Protein AF-A0A3N0U7M4-F1 (afdb_monomer_lite)

pLDDT: mean 70.05, std 20.29, range [26.86, 93.75]

Radius of gyration: 25.42 Å; chains: 1; bounding box: 55×40×93 Å

Organism: NCBI:txid1172565

Foldseek 3Di:
DDDDDDDDDDDDDDDDDDDDDDPPPPPPPPPPPPCPPQLQQEDACVGWWDDDPDDDDPVLQQDWAKWFFADWADDPPDPQWIWTWTQGPPDNDITITTGGPVLCVVVVDDGGWMWTWDHDPFGTWIAGRVVRHTRHTHGYPVLQVVQWDWDWDQDPVVLDIDIDTGHPCSVQVSDPDNVPRDDDDDDDDPVLVVVLCVLSPPRVNLRVLADSFADCPDDLPDPPHDHPNNSSVVSSVVD

InterPro domains:
  IPR014547 Uncharacterised conserved protein UCP028477 [PF09916] (122-239)

Sequence (239 aa):
MASLTIFRLVCLIAAIGTSLHAQDEIFASSASSASSAESASRGSVSDSLSGSNDSSEDDEKTSGGNYQIFNVGDTPNRTGCRRVTLQGNNTRRNLVLDLPLAVFDKQGLEAGDAMLAQQRVYGLEFAHGDTRKAFYLVLADHWHDDLAARQLYYTRDEGCSRIYDQGLAGDVMGTENGSLGYIQGVRFPAGAAQKLSSAALDSRLALRLLATDYSANACAFGLDNQNCNQWVMELLAVA

Secondary structure (DSSP, 8-state):
-----------------------------------TTSGGGEEEHHHHBPPPSS---TTGGG--EEEEEEEEEEPTT-TTEEEEEEEESSSS-EEEEEEEHHHHHHHT--TT-EEEEEEETTEEEEEETTT--EEEEEE-HHHHHHTEEEEEEEETTTTEEEEEEEETHHHHH-SSSTTT---------HHHHHHHHHHHH-HHHHHHTS-SSB-TTS-TT-SSSB-HHHHHHHHHHH-

Structure (mmCIF, N/CA/C/O backbone):
data_AF-A0A3N0U7M4-F1
#
_entry.id   AF-A0A3N0U7M4-F1
#
loop_
_atom_site.group_PDB
_atom_site.id
_atom_site.type_symbol
_atom_site.label_atom_id
_atom_site.label_alt_id
_atom_site.label_comp_id
_atom_site.label_asym_id
_atom_site.label_entity_id
_atom_site.label_seq_id
_atom_site.pdbx_PDB_ins_code
_atom_site.Cartn_x
_atom_site.Cartn_y
_atom_site.Cartn_z
_atom_site.occupancy
_atom_site.B_iso_or_equiv
_atom_site.auth_seq_id
_atom_site.auth_comp_id
_atom_site.auth_asym_id
_atom_site.auth_atom_id
_atom_site.pdbx_PDB_model_num
ATOM 1 N N . MET A 1 1 ? 34.353 -16.510 -64.033 1.00 40.22 1 MET A N 1
ATOM 2 C CA . MET A 1 1 ? 34.236 -15.683 -62.810 1.00 40.22 1 MET A CA 1
ATOM 3 C C . MET A 1 1 ? 32.993 -14.821 -63.006 1.00 40.22 1 MET A C 1
ATOM 5 O O . MET A 1 1 ? 33.000 -14.068 -63.959 1.00 40.22 1 MET A O 1
ATOM 9 N N . ALA A 1 2 ? 31.861 -14.932 -62.319 1.00 40.38 2 ALA A N 1
ATOM 10 C CA . ALA A 1 2 ? 31.461 -15.662 -61.126 1.00 40.38 2 ALA A CA 1
ATOM 11 C C . ALA A 1 2 ? 30.114 -16.374 -61.380 1.00 40.38 2 ALA A C 1
ATOM 13 O O . ALA A 1 2 ? 29.313 -15.955 -62.210 1.00 40.38 2 ALA A O 1
ATOM 14 N N . SER A 1 3 ? 29.938 -17.492 -60.687 1.00 33.91 3 SER A N 1
ATOM 15 C CA . SER A 1 3 ? 28.814 -18.425 -60.742 1.00 33.91 3 SER A CA 1
ATOM 16 C C . SER A 1 3 ? 27.761 -18.061 -59.685 1.00 33.91 3 SER A C 1
ATOM 18 O O . SER A 1 3 ? 28.166 -17.586 -58.631 1.00 33.91 3 SER A O 1
ATOM 20 N N . LEU A 1 4 ? 26.479 -18.361 -59.966 1.00 33.38 4 LEU A N 1
ATOM 21 C CA . LEU A 1 4 ? 25.401 -18.762 -59.030 1.00 33.38 4 LEU A CA 1
ATOM 22 C C . LEU A 1 4 ? 25.136 -17.846 -57.802 1.00 33.38 4 LEU A C 1
ATOM 24 O O . LEU A 1 4 ? 25.988 -17.634 -56.958 1.00 33.38 4 LEU A O 1
ATOM 28 N N . THR A 1 5 ? 23.923 -17.377 -57.494 1.00 37.59 5 THR A N 1
ATOM 29 C CA . THR A 1 5 ? 22.695 -18.176 -57.385 1.00 37.59 5 THR A CA 1
ATOM 30 C C . THR A 1 5 ? 21.488 -17.238 -57.232 1.00 37.59 5 THR A C 1
ATOM 32 O O . THR A 1 5 ? 21.357 -16.520 -56.245 1.00 37.59 5 THR A O 1
ATOM 35 N N . ILE A 1 6 ? 20.589 -17.280 -58.211 1.00 42.81 6 ILE A N 1
ATOM 36 C CA . ILE A 1 6 ? 19.174 -16.930 -58.081 1.00 42.81 6 ILE A CA 1
ATOM 37 C C . ILE A 1 6 ? 18.514 -18.137 -57.415 1.00 42.81 6 ILE A C 1
ATOM 39 O O . ILE A 1 6 ? 18.546 -19.201 -58.020 1.00 42.81 6 ILE A O 1
ATOM 43 N N . PHE A 1 7 ? 17.987 -18.002 -56.193 1.00 33.25 7 PHE A N 1
ATOM 44 C CA . PHE A 1 7 ? 16.854 -18.763 -55.627 1.00 33.25 7 PHE A CA 1
ATOM 45 C C . PHE A 1 7 ? 16.757 -18.474 -54.121 1.00 33.25 7 PHE A C 1
ATOM 47 O O . PHE A 1 7 ? 17.672 -18.823 -53.384 1.00 33.25 7 PHE A O 1
ATOM 54 N N . ARG A 1 8 ? 15.633 -17.912 -53.658 1.00 30.44 8 ARG A N 1
ATOM 55 C CA . ARG A 1 8 ? 14.760 -18.479 -52.604 1.00 30.44 8 ARG A CA 1
ATOM 56 C C . ARG A 1 8 ? 13.569 -17.545 -52.391 1.00 30.44 8 ARG A C 1
ATOM 58 O O . ARG A 1 8 ? 13.607 -16.551 -51.679 1.00 30.44 8 ARG A O 1
ATOM 65 N N . LEU A 1 9 ? 12.540 -17.930 -53.130 1.00 32.12 9 LEU A N 1
ATOM 66 C CA . LEU A 1 9 ? 11.141 -17.563 -53.072 1.00 32.12 9 LEU A CA 1
ATOM 67 C C . LEU A 1 9 ? 10.577 -17.625 -51.640 1.00 32.12 9 LEU A C 1
ATOM 69 O O . LEU A 1 9 ? 10.804 -18.585 -50.907 1.00 32.12 9 LEU A O 1
ATOM 73 N N . VAL A 1 10 ? 9.814 -16.584 -51.320 1.00 37.34 10 VAL A N 1
ATOM 74 C CA . VAL A 1 10 ? 8.616 -16.529 -50.472 1.00 37.34 10 VAL A CA 1
ATOM 75 C C . VAL A 1 10 ? 8.007 -17.901 -50.134 1.00 37.34 10 VAL A C 1
ATOM 77 O O . VAL A 1 10 ? 7.568 -18.616 -51.029 1.00 37.34 10 VAL A O 1
ATOM 80 N N . CYS A 1 11 ? 7.863 -18.197 -48.839 1.00 29.72 11 CYS A N 1
ATOM 81 C CA . CYS A 1 11 ? 6.846 -19.120 -48.326 1.00 29.72 11 CYS A CA 1
ATOM 82 C C . CYS A 1 11 ? 6.081 -18.431 -47.194 1.00 29.72 11 CYS A C 1
ATOM 84 O O . CYS A 1 11 ? 6.502 -18.405 -46.041 1.00 29.72 11 CYS A O 1
ATOM 86 N N . LEU A 1 12 ? 4.952 -17.853 -47.587 1.00 31.20 12 LEU A N 1
ATOM 87 C CA . LEU A 1 12 ? 3.875 -17.355 -46.750 1.00 31.20 12 LEU A CA 1
ATOM 88 C C . LEU A 1 12 ? 2.916 -18.544 -46.568 1.00 31.20 12 LEU A C 1
ATOM 90 O O . LEU A 1 12 ? 2.338 -18.999 -47.553 1.00 31.20 12 LEU A O 1
ATOM 94 N N . ILE A 1 13 ? 2.764 -19.082 -45.356 1.00 42.88 13 ILE A N 1
ATOM 95 C CA . ILE A 1 13 ? 1.606 -19.920 -45.012 1.00 42.88 13 ILE A CA 1
ATOM 96 C C . ILE A 1 13 ? 0.942 -19.305 -43.792 1.00 42.88 13 ILE A C 1
ATOM 98 O O . ILE A 1 13 ? 1.522 -19.190 -42.715 1.00 42.88 13 ILE A O 1
ATOM 102 N N . ALA A 1 14 ? -0.289 -18.880 -44.043 1.00 34.47 14 ALA A N 1
ATOM 103 C CA . ALA A 1 14 ? -1.250 -18.376 -43.096 1.00 34.47 14 ALA A CA 1
ATOM 104 C C . ALA A 1 14 ? -1.648 -19.456 -42.081 1.00 34.47 14 ALA A C 1
ATOM 106 O O . ALA A 1 14 ? -1.953 -20.587 -42.454 1.00 34.47 14 ALA A O 1
ATOM 107 N N . ALA A 1 15 ? -1.750 -19.061 -40.816 1.00 35.78 15 ALA A N 1
ATOM 108 C CA . ALA A 1 15 ? -2.626 -19.704 -39.850 1.00 35.78 15 ALA A CA 1
ATOM 109 C C . ALA A 1 15 ? -3.598 -18.633 -39.342 1.00 35.78 15 ALA A C 1
ATOM 111 O O . ALA A 1 15 ? -3.330 -17.928 -38.374 1.00 35.78 15 ALA A O 1
ATOM 112 N N . ILE A 1 16 ? -4.713 -18.475 -40.060 1.00 43.19 16 ILE A N 1
ATOM 113 C CA . ILE A 1 16 ? -5.926 -17.865 -39.517 1.00 43.19 16 ILE A CA 1
ATOM 114 C C . ILE A 1 16 ? -6.691 -19.004 -38.847 1.00 43.19 16 ILE A C 1
ATOM 116 O O . ILE A 1 16 ? -7.107 -19.952 -39.510 1.00 43.19 16 ILE A O 1
ATOM 120 N N . GLY A 1 17 ? -6.848 -18.907 -37.532 1.00 32.50 17 GLY A N 1
ATOM 121 C CA . GLY A 1 17 ? -7.603 -19.840 -36.706 1.00 32.50 17 GLY A CA 1
ATOM 122 C C . GLY A 1 17 ? -8.102 -19.111 -35.469 1.00 32.50 17 GLY A C 1
ATOM 123 O O . GLY A 1 17 ? -7.445 -19.095 -34.439 1.00 32.50 17 GLY A O 1
ATOM 124 N N . THR A 1 18 ? -9.237 -18.449 -35.651 1.00 37.38 18 THR A N 1
ATOM 125 C CA . THR A 1 18 ? -10.104 -17.770 -34.682 1.00 37.38 18 THR A CA 1
ATOM 126 C C . THR A 1 18 ? -10.045 -18.288 -33.239 1.00 37.38 18 THR A C 1
ATOM 128 O O . THR A 1 18 ? -10.438 -19.424 -32.969 1.00 37.38 18 THR A O 1
ATOM 131 N N . SER A 1 19 ? -9.748 -17.389 -32.300 1.00 33.88 19 SER A N 1
ATOM 132 C CA . SER A 1 19 ? -10.361 -17.397 -30.970 1.00 33.88 19 SER A CA 1
ATOM 133 C C . SER A 1 19 ? -10.986 -16.030 -30.697 1.00 33.88 19 SER A C 1
ATOM 135 O O . SER A 1 19 ? -10.451 -14.991 -31.073 1.00 33.88 19 SER A O 1
ATOM 137 N N . LEU A 1 20 ? -12.179 -16.103 -30.122 1.00 33.88 20 LEU A N 1
ATOM 138 C CA . LEU A 1 20 ? -13.171 -15.066 -29.885 1.00 33.88 20 LEU A CA 1
ATOM 139 C C . LEU A 1 20 ? -12.645 -13.780 -29.226 1.00 33.88 20 LEU A C 1
ATOM 141 O O . LEU A 1 20 ? -11.691 -13.787 -28.458 1.00 33.88 20 LEU A O 1
ATOM 145 N N . HIS A 1 21 ? -13.387 -12.709 -29.518 1.00 34.62 21 HIS A N 1
ATOM 146 C CA . HIS A 1 21 ? -13.532 -11.468 -28.758 1.00 34.62 21 HIS A CA 1
ATOM 147 C C . HIS A 1 21 ? -13.146 -11.547 -27.272 1.00 34.62 21 HIS A C 1
ATOM 149 O O . HIS A 1 21 ? -13.786 -12.259 -26.503 1.00 34.62 21 HIS A O 1
ATOM 155 N N . ALA A 1 22 ? -12.215 -10.679 -26.884 1.00 30.69 22 ALA A N 1
ATOM 156 C CA . ALA A 1 22 ? -12.311 -9.835 -25.694 1.00 30.69 22 ALA A CA 1
ATOM 157 C C . ALA A 1 22 ? -11.323 -8.674 -25.885 1.00 30.69 22 ALA A C 1
ATOM 159 O O . ALA A 1 22 ? -10.182 -8.725 -25.436 1.00 30.69 22 ALA A O 1
ATOM 160 N N . GLN A 1 23 ? -11.725 -7.659 -26.653 1.00 31.47 23 GLN A N 1
ATOM 161 C CA . GLN A 1 23 ? -11.068 -6.357 -26.575 1.00 31.47 23 GLN A CA 1
ATOM 162 C C . GLN A 1 23 ? -11.720 -5.604 -25.418 1.00 31.47 23 GLN A C 1
ATOM 164 O O . GLN A 1 23 ? -12.639 -4.823 -25.633 1.00 31.47 23 GLN A O 1
ATOM 169 N N . ASP A 1 24 ? -11.262 -5.881 -24.200 1.00 28.38 24 ASP A N 1
ATOM 170 C CA . ASP A 1 24 ? -11.315 -4.871 -23.151 1.00 28.38 24 ASP A CA 1
ATOM 171 C C . ASP A 1 24 ? -10.030 -4.061 -23.297 1.00 28.38 24 ASP A C 1
ATOM 173 O O . ASP A 1 24 ? -8.930 -4.521 -22.977 1.00 28.38 24 ASP A O 1
ATOM 177 N N . GLU A 1 25 ? -10.163 -2.874 -23.885 1.00 33.38 25 GLU A N 1
ATOM 178 C CA . GLU A 1 25 ? -9.098 -1.884 -23.918 1.00 33.38 25 GLU A CA 1
ATOM 179 C C . GLU A 1 25 ? -8.775 -1.453 -22.484 1.00 33.38 25 GLU A C 1
ATOM 181 O O . GLU A 1 25 ? -9.362 -0.523 -21.937 1.00 33.38 25 GLU A O 1
ATOM 186 N N . ILE A 1 26 ? -7.809 -2.122 -21.861 1.00 27.33 26 ILE A N 1
ATOM 187 C CA . ILE A 1 26 ? -7.132 -1.588 -20.684 1.00 27.33 26 ILE A CA 1
ATOM 188 C C . ILE A 1 26 ? -5.992 -0.723 -21.216 1.00 27.33 26 ILE A C 1
ATOM 190 O O . ILE A 1 26 ? -4.841 -1.148 -21.319 1.00 27.33 26 ILE A O 1
ATOM 194 N N . PHE A 1 27 ? -6.324 0.518 -21.574 1.00 31.83 27 PHE A N 1
ATOM 195 C CA . PHE A 1 27 ? -5.343 1.596 -21.552 1.00 31.83 27 PHE A CA 1
ATOM 196 C C . PHE A 1 27 ? -4.945 1.792 -20.088 1.00 31.83 27 PHE A C 1
ATOM 198 O O . PHE A 1 27 ? -5.578 2.535 -19.341 1.00 31.83 27 PHE A O 1
ATOM 205 N N . ALA A 1 28 ? -3.913 1.066 -19.661 1.00 31.59 28 ALA A N 1
ATOM 206 C CA . ALA A 1 28 ? -3.237 1.319 -18.404 1.00 31.59 28 ALA A CA 1
ATOM 207 C C . ALA A 1 28 ? -2.533 2.675 -18.532 1.00 31.59 28 ALA A C 1
ATOM 209 O O . ALA A 1 28 ? -1.376 2.766 -18.940 1.00 31.59 28 ALA A O 1
ATOM 210 N N . SER A 1 29 ? -3.267 3.746 -18.237 1.00 26.86 29 SER A N 1
ATOM 211 C CA . SER A 1 29 ? -2.665 5.013 -17.861 1.00 26.86 29 SER A CA 1
ATOM 212 C C . SER A 1 29 ? -1.771 4.717 -16.669 1.00 26.86 29 SER A C 1
ATOM 214 O O . SER A 1 29 ? -2.264 4.415 -15.583 1.00 26.86 29 SER A O 1
ATOM 216 N N . SER A 1 30 ? -0.460 4.763 -16.885 1.00 34.62 30 SER A N 1
ATOM 217 C CA . SER A 1 30 ? 0.517 4.876 -15.814 1.00 34.62 30 SER A CA 1
ATOM 218 C C . SER A 1 30 ? 0.159 6.136 -15.033 1.00 34.62 30 SER A C 1
ATOM 220 O O . SER A 1 30 ? 0.512 7.250 -15.420 1.00 34.62 30 SER A O 1
ATOM 222 N N . ALA A 1 31 ? -0.638 5.975 -13.979 1.00 36.19 31 ALA A N 1
ATOM 223 C CA . ALA A 1 31 ? -0.910 7.040 -13.042 1.00 36.19 31 ALA A CA 1
ATOM 224 C C . ALA A 1 31 ? 0.441 7.412 -12.435 1.00 36.19 31 ALA A C 1
ATOM 226 O O . ALA A 1 31 ? 1.085 6.612 -11.760 1.00 36.19 31 ALA A O 1
ATOM 227 N N . SER A 1 32 ? 0.912 8.613 -12.756 1.00 31.00 32 SER A N 1
ATOM 228 C CA . SER A 1 32 ? 2.030 9.216 -12.053 1.00 31.00 32 SER A CA 1
ATOM 229 C C . SER A 1 32 ? 1.614 9.357 -10.592 1.00 31.00 32 SER A C 1
ATOM 231 O O . SER A 1 32 ? 0.822 10.235 -10.254 1.00 31.00 32 SER A O 1
ATOM 233 N N . SER A 1 33 ? 2.116 8.475 -9.731 1.00 36.25 33 SER A N 1
ATOM 234 C CA . SER A 1 33 ? 1.941 8.563 -8.285 1.00 36.25 33 SER A CA 1
ATOM 235 C C . SER A 1 33 ? 2.751 9.744 -7.750 1.00 36.25 33 SER A C 1
ATOM 237 O O . SER A 1 33 ? 3.860 9.593 -7.252 1.00 36.25 33 SER A O 1
ATOM 239 N N . ALA A 1 34 ? 2.197 10.947 -7.873 1.00 34.44 34 ALA A N 1
ATOM 240 C CA . ALA A 1 34 ? 2.572 12.107 -7.077 1.00 34.44 34 ALA A CA 1
ATOM 241 C C . ALA A 1 34 ? 1.441 12.395 -6.078 1.00 34.44 34 ALA A C 1
ATOM 243 O O . ALA A 1 34 ? 0.832 13.457 -6.101 1.00 34.44 34 ALA A O 1
ATOM 244 N N . SER A 1 35 ? 1.146 11.422 -5.210 1.00 32.12 35 SER A N 1
ATOM 245 C CA . SER A 1 35 ? 0.227 11.587 -4.077 1.00 32.12 35 SER A CA 1
ATOM 246 C C . SER A 1 35 ? 0.965 11.288 -2.776 1.00 32.12 35 SER A C 1
ATOM 248 O O . SER A 1 35 ? 0.848 10.222 -2.182 1.00 32.12 35 SER A O 1
ATOM 250 N N . SER A 1 36 ? 1.742 12.262 -2.308 1.00 34.06 36 SER A N 1
ATOM 251 C CA . SER A 1 36 ? 2.396 12.239 -0.993 1.00 34.06 36 SER A CA 1
ATOM 252 C C . SER A 1 36 ? 1.420 12.436 0.179 1.00 34.06 36 SER A C 1
ATOM 254 O O . SER A 1 36 ? 1.820 12.306 1.333 1.00 34.06 36 SER A O 1
ATOM 256 N N . ALA A 1 37 ? 0.140 12.720 -0.088 1.00 34.75 37 ALA A N 1
ATOM 257 C CA . ALA A 1 37 ? -0.850 13.048 0.939 1.00 34.75 37 ALA A CA 1
ATOM 258 C C . ALA A 1 37 ? -1.631 11.842 1.509 1.00 34.75 37 ALA A C 1
ATOM 260 O O . ALA A 1 37 ? -2.213 11.971 2.582 1.00 34.75 37 ALA A O 1
ATOM 261 N N . GLU A 1 38 ? -1.638 10.672 0.854 1.00 45.66 38 GLU A N 1
ATOM 262 C CA . GLU A 1 38 ? -2.542 9.554 1.217 1.00 45.66 38 GLU A CA 1
ATOM 263 C C . GLU A 1 38 ? -1.838 8.263 1.689 1.00 45.66 38 GLU A C 1
ATOM 265 O O . GLU A 1 38 ? -2.480 7.259 1.990 1.00 45.66 38 GLU A O 1
ATOM 270 N N . SER A 1 39 ? -0.518 8.312 1.907 1.00 47.59 39 SER A N 1
ATOM 271 C CA . SER A 1 39 ? 0.262 7.230 2.546 1.00 47.59 39 SER A CA 1
ATOM 272 C C . SER A 1 39 ? -0.019 7.032 4.049 1.00 47.59 39 SER A C 1
ATOM 274 O O . SER A 1 39 ? 0.596 6.178 4.679 1.00 47.59 39 SER A O 1
ATOM 276 N N . ALA A 1 40 ? -0.950 7.791 4.636 1.00 52.66 40 ALA A N 1
ATOM 277 C CA . ALA A 1 40 ? -1.241 7.778 6.070 1.00 52.66 40 ALA A CA 1
ATOM 278 C C . ALA A 1 40 ? -2.175 6.636 6.521 1.00 52.66 40 ALA A C 1
ATOM 280 O O . ALA A 1 40 ? -2.322 6.418 7.713 1.00 52.66 40 ALA A O 1
ATOM 281 N N . SER A 1 41 ? -2.813 5.887 5.613 1.00 53.62 41 SER A N 1
ATOM 282 C CA . SER A 1 41 ? -3.744 4.789 5.960 1.00 53.62 41 SER A CA 1
ATOM 283 C C . SER A 1 41 ? -3.044 3.453 6.294 1.00 53.62 41 SER A C 1
ATOM 285 O O . SER A 1 41 ? -3.674 2.393 6.323 1.00 53.62 41 SER A O 1
ATOM 287 N N . ARG A 1 42 ? -1.730 3.483 6.558 1.00 61.66 42 ARG A N 1
ATOM 288 C CA . ARG A 1 42 ? -0.915 2.296 6.848 1.00 61.66 42 ARG A CA 1
ATOM 289 C C . ARG A 1 42 ? 0.150 2.551 7.915 1.00 61.66 42 ARG A C 1
ATOM 291 O O . ARG A 1 42 ? 0.689 3.650 8.004 1.00 61.66 42 ARG A O 1
ATOM 298 N N . GLY A 1 43 ? 0.494 1.489 8.641 1.00 55.62 43 GLY A N 1
ATOM 299 C CA . GLY A 1 43 ? 1.636 1.419 9.556 1.00 55.62 43 GLY A CA 1
ATOM 300 C C . GLY A 1 43 ? 2.195 -0.004 9.637 1.00 55.62 43 GLY A C 1
ATOM 301 O O . GLY A 1 43 ? 1.546 -0.955 9.198 1.00 55.62 43 GLY A O 1
ATOM 302 N N . SER A 1 44 ? 3.408 -0.159 10.161 1.00 60.97 44 SER A N 1
ATOM 303 C CA . SER A 1 44 ? 3.968 -1.471 10.517 1.00 60.97 44 SER A CA 1
ATOM 304 C C . SER A 1 44 ? 3.450 -1.913 11.892 1.00 60.97 44 SER A C 1
ATOM 306 O O . SER A 1 44 ? 2.913 -1.093 12.645 1.00 60.97 44 SER A O 1
ATOM 308 N N . VAL A 1 45 ? 3.593 -3.193 12.252 1.00 68.88 45 VAL A N 1
ATOM 309 C CA . VAL A 1 45 ? 3.243 -3.660 13.607 1.00 68.88 45 VAL A CA 1
ATOM 310 C C . VAL A 1 45 ? 4.055 -2.885 14.640 1.00 68.88 45 VAL A C 1
ATOM 312 O O . VAL A 1 45 ? 3.481 -2.391 15.609 1.00 68.88 45 VAL A O 1
ATOM 315 N N . SER A 1 46 ? 5.353 -2.711 14.396 1.00 63.31 46 SER A N 1
ATOM 316 C CA . SER A 1 46 ? 6.252 -1.971 15.287 1.00 63.31 46 SER A CA 1
ATOM 317 C C . SER A 1 46 ? 5.891 -0.486 15.433 1.00 63.31 46 SER A C 1
ATOM 319 O O . SER A 1 46 ? 6.046 0.078 16.516 1.00 63.31 46 SER A O 1
ATOM 321 N N . ASP A 1 47 ? 5.362 0.144 14.381 1.00 65.56 47 ASP A N 1
ATOM 322 C CA . ASP A 1 47 ? 4.965 1.554 14.419 1.00 65.56 47 ASP A CA 1
ATOM 323 C C . ASP A 1 47 ? 3.560 1.773 14.978 1.00 65.56 47 ASP A C 1
ATOM 325 O O . ASP A 1 47 ? 3.300 2.805 15.592 1.00 65.56 47 ASP A O 1
ATOM 329 N N . SER A 1 48 ? 2.618 0.871 14.708 1.00 70.06 48 SER A N 1
ATOM 330 C CA . SER A 1 48 ? 1.195 1.103 14.979 1.00 70.06 48 SER A CA 1
ATOM 331 C C . SER A 1 48 ? 0.644 0.308 16.152 1.00 70.06 48 SER A C 1
ATOM 333 O O . SER A 1 48 ? -0.375 0.723 16.700 1.00 70.06 48 SER A O 1
ATOM 335 N N . LEU A 1 49 ? 1.276 -0.792 16.565 1.00 73.88 49 LEU A N 1
ATOM 336 C CA . LEU A 1 49 ? 0.810 -1.612 17.682 1.00 73.88 49 LEU A CA 1
ATOM 337 C C . LEU A 1 49 ? 1.766 -1.482 18.866 1.00 73.88 49 LEU A C 1
ATOM 339 O O . LEU A 1 49 ? 2.823 -2.106 1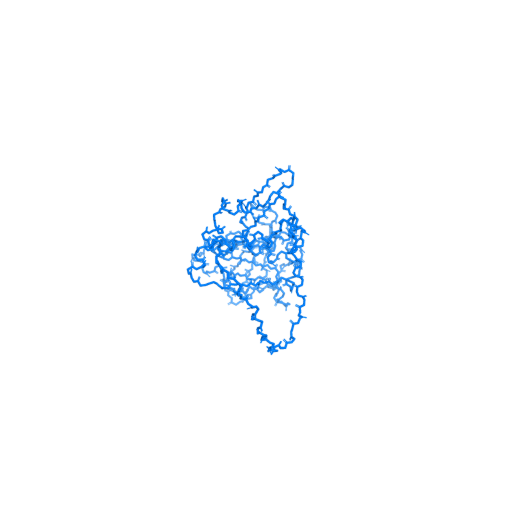8.929 1.00 73.88 49 LEU A O 1
ATOM 343 N N . SER A 1 50 ? 1.367 -0.674 19.845 1.00 65.19 50 SER A N 1
ATOM 344 C CA . SER A 1 50 ? 2.130 -0.519 21.084 1.00 65.19 50 SER A CA 1
ATOM 345 C C . SER A 1 50 ? 1.815 -1.662 22.053 1.00 65.19 50 SER A C 1
ATOM 347 O O . SER A 1 50 ? 0.662 -1.866 22.429 1.00 65.19 50 SER A O 1
ATOM 349 N N . GLY A 1 51 ? 2.840 -2.397 22.490 1.00 56.09 51 GLY A N 1
ATOM 350 C CA . GLY A 1 51 ? 2.690 -3.442 23.504 1.00 56.09 51 GLY A CA 1
ATOM 351 C C . GLY A 1 51 ? 2.368 -2.858 24.881 1.00 56.09 51 GLY A C 1
ATOM 352 O O . GLY A 1 51 ? 3.055 -1.956 25.360 1.00 56.09 51 GLY A O 1
ATOM 353 N N . SER A 1 52 ? 1.334 -3.379 25.538 1.00 45.47 52 SER A N 1
ATOM 354 C CA . SER A 1 52 ? 1.179 -3.245 26.989 1.00 45.47 52 SER A CA 1
ATOM 355 C C . SER A 1 52 ? 2.192 -4.157 27.693 1.00 45.47 52 SER A C 1
ATOM 357 O O . SER A 1 52 ? 2.416 -5.273 27.243 1.00 45.47 52 SER A O 1
ATOM 359 N N . ASN A 1 53 ? 2.797 -3.679 28.785 1.00 40.84 53 ASN A N 1
ATOM 360 C CA . ASN A 1 53 ? 3.936 -4.266 29.520 1.00 40.84 53 ASN A CA 1
ATOM 361 C C . ASN A 1 53 ? 3.727 -5.659 30.168 1.00 40.84 53 ASN A C 1
ATOM 363 O O . ASN A 1 53 ? 4.392 -5.968 31.153 1.00 40.84 53 ASN A O 1
ATOM 367 N N . ASP A 1 54 ? 2.836 -6.506 29.662 1.00 40.59 54 ASP A N 1
ATOM 368 C CA . ASP A 1 54 ? 2.610 -7.836 30.233 1.00 40.59 54 ASP A CA 1
ATOM 369 C C . ASP A 1 54 ? 2.070 -8.835 29.193 1.00 40.59 54 ASP A C 1
ATOM 371 O O . ASP A 1 54 ? 0.964 -9.342 29.333 1.00 40.59 54 ASP A O 1
ATOM 375 N N . SER A 1 55 ? 2.815 -9.081 28.109 1.00 41.94 55 SER A N 1
ATOM 376 C CA . SER A 1 55 ? 2.845 -10.400 27.452 1.00 41.94 55 SER A CA 1
ATOM 377 C C . SER A 1 55 ? 3.943 -10.493 26.387 1.00 41.94 55 SER A C 1
ATOM 379 O O . SER A 1 55 ? 4.194 -9.580 25.599 1.00 41.94 55 SER A O 1
ATOM 381 N N . SER A 1 56 ? 4.643 -11.623 26.406 1.00 43.50 56 SER A N 1
ATOM 382 C CA . SER A 1 56 ? 5.625 -12.050 25.416 1.00 43.50 56 SER A CA 1
ATOM 383 C C . SER A 1 56 ? 4.933 -12.892 24.344 1.00 43.50 56 SER A C 1
ATOM 385 O O . SER A 1 56 ? 4.360 -13.913 24.707 1.00 43.50 56 SER A O 1
ATOM 387 N N . GLU A 1 57 ? 5.020 -12.461 23.080 1.00 46.78 57 GLU A N 1
ATOM 388 C CA . GLU A 1 57 ? 5.028 -13.224 21.808 1.00 46.78 57 GLU A CA 1
ATOM 389 C C . GLU A 1 57 ? 4.352 -12.410 20.684 1.00 46.78 57 GLU A C 1
ATOM 391 O O . GLU A 1 57 ? 3.217 -11.948 20.806 1.00 46.78 57 GLU A O 1
ATOM 396 N N . ASP A 1 58 ? 5.069 -12.210 19.574 1.00 49.16 58 ASP A N 1
ATOM 397 C CA . ASP A 1 58 ? 4.640 -11.377 18.439 1.00 49.16 58 ASP A CA 1
ATOM 398 C C . ASP A 1 58 ? 3.380 -11.899 17.716 1.00 49.16 58 ASP A C 1
ATOM 400 O O . ASP A 1 58 ? 2.684 -11.128 17.050 1.00 49.16 58 ASP A O 1
ATOM 404 N N . ASP A 1 59 ? 3.012 -13.164 17.932 1.00 48.81 59 ASP A N 1
ATOM 405 C CA . ASP A 1 59 ? 1.776 -13.763 17.418 1.00 48.81 59 ASP A CA 1
ATOM 406 C C . ASP A 1 59 ? 0.511 -13.218 18.111 1.00 48.81 59 ASP A C 1
ATOM 408 O O . ASP A 1 59 ? -0.575 -13.222 17.524 1.00 48.81 59 ASP A O 1
ATOM 412 N N . GLU A 1 60 ? 0.615 -12.682 19.335 1.00 53.31 60 GLU A N 1
ATOM 413 C CA . GLU A 1 60 ? -0.550 -12.159 20.063 1.00 53.31 60 GLU A CA 1
ATOM 414 C C . GLU A 1 60 ? -0.996 -10.773 19.557 1.00 53.31 60 GLU A C 1
ATOM 416 O O . GLU A 1 60 ? -2.190 -10.452 19.590 1.00 53.31 60 GLU A O 1
ATOM 421 N N . LYS A 1 61 ? -0.073 -9.972 18.999 1.00 55.50 61 LYS A N 1
ATOM 422 C CA . LYS A 1 61 ? -0.353 -8.609 18.500 1.00 55.50 61 LYS A CA 1
ATOM 423 C C . LYS A 1 61 ? -1.196 -8.580 17.220 1.00 55.50 61 LYS A C 1
ATOM 425 O O . LYS A 1 61 ? -1.785 -7.550 16.909 1.00 55.50 61 LYS A O 1
ATOM 430 N N . THR A 1 62 ? -1.284 -9.687 16.482 1.00 60.97 62 THR A N 1
ATOM 431 C CA . THR A 1 62 ? -1.967 -9.756 15.172 1.00 60.97 62 THR A CA 1
ATOM 432 C C . THR A 1 62 ? -3.291 -10.528 15.203 1.00 60.97 62 THR A C 1
ATOM 434 O O . THR A 1 62 ? -3.861 -10.850 14.158 1.00 60.97 62 THR A O 1
ATOM 437 N N . SER A 1 63 ? -3.820 -10.815 16.397 1.00 65.19 63 SER A N 1
ATOM 438 C CA . SER A 1 63 ? -5.087 -11.533 16.556 1.00 65.19 63 SER A CA 1
ATOM 439 C C . SER A 1 63 ? -6.264 -10.722 16.002 1.00 65.19 63 SER A C 1
ATOM 441 O O . SER A 1 63 ? -6.571 -9.638 16.493 1.00 65.19 63 SER A O 1
ATOM 443 N N . GLY A 1 64 ? -6.983 -11.286 15.030 1.00 79.44 64 GLY A N 1
ATOM 444 C CA . GLY A 1 64 ? -8.255 -10.734 14.559 1.00 79.44 64 GLY A CA 1
ATOM 445 C C . GLY A 1 64 ? -9.384 -10.864 15.591 1.00 79.44 64 GLY A C 1
ATOM 446 O O . GLY A 1 64 ? -9.315 -11.681 16.513 1.00 79.44 64 GLY A O 1
ATOM 447 N N . GLY A 1 65 ? -10.446 -10.073 15.428 1.00 87.81 65 GLY A N 1
ATOM 448 C CA . GLY A 1 65 ? -11.631 -10.112 16.283 1.00 87.81 65 GLY A CA 1
ATOM 449 C C . GLY A 1 65 ? -12.487 -8.846 16.244 1.00 87.81 65 GLY A C 1
ATOM 450 O O . GLY A 1 65 ? -12.163 -7.869 15.571 1.00 87.81 65 GLY A O 1
ATOM 451 N N . ASN A 1 66 ? -13.591 -8.880 16.994 1.00 91.00 66 ASN A N 1
ATOM 452 C CA . ASN A 1 66 ? -14.438 -7.715 17.246 1.00 91.00 66 ASN A CA 1
ATOM 453 C C . ASN A 1 66 ? -13.964 -6.994 18.509 1.00 91.00 66 ASN A C 1
ATOM 455 O O . ASN A 1 66 ? -13.813 -7.617 19.567 1.00 91.00 66 ASN A O 1
ATOM 459 N N . TYR A 1 67 ? -13.807 -5.684 18.397 1.00 92.25 67 TYR A N 1
ATOM 460 C CA . TYR A 1 67 ? -13.324 -4.804 19.445 1.00 92.25 67 TYR A CA 1
ATOM 461 C C . TYR A 1 67 ? -14.269 -3.621 19.631 1.00 92.25 67 TYR A C 1
ATOM 463 O O . TYR A 1 67 ? -15.000 -3.242 18.716 1.00 92.25 67 TYR A O 1
ATOM 471 N N . GLN A 1 68 ? -14.210 -3.012 20.807 1.00 93.31 68 GLN A N 1
ATOM 472 C CA . GLN A 1 68 ? -14.808 -1.716 21.086 1.00 93.31 68 GLN A CA 1
ATOM 473 C C . GLN A 1 68 ? -13.713 -0.706 21.430 1.00 93.31 68 GLN A C 1
ATOM 475 O O . GLN A 1 68 ? -12.756 -1.042 22.136 1.00 93.31 68 GLN A O 1
ATOM 480 N N . ILE A 1 69 ? -13.838 0.528 20.944 1.00 93.56 69 ILE A N 1
ATOM 481 C CA . ILE A 1 69 ? -12.933 1.615 21.318 1.00 93.56 69 ILE A CA 1
ATOM 482 C C . ILE A 1 69 ? -13.209 1.987 22.774 1.00 93.56 69 ILE A C 1
ATOM 484 O O . ILE A 1 69 ? -14.228 2.588 23.096 1.00 93.56 69 ILE A O 1
ATOM 488 N N . PHE A 1 70 ? -12.292 1.629 23.667 1.00 92.56 70 PHE A N 1
ATOM 489 C CA . PHE A 1 70 ? -12.386 1.956 25.086 1.00 92.56 70 PHE A CA 1
ATOM 490 C C . PHE A 1 70 ? -11.904 3.380 25.370 1.00 92.56 70 PHE A C 1
ATOM 492 O O . PHE A 1 70 ? -12.477 4.087 26.198 1.00 92.56 70 PHE A O 1
ATOM 499 N N . ASN A 1 71 ? -10.831 3.809 24.701 1.00 92.94 71 ASN A N 1
ATOM 500 C CA . ASN A 1 71 ? -10.233 5.116 24.938 1.00 92.94 71 ASN A CA 1
ATOM 501 C C . ASN A 1 71 ? -9.555 5.669 23.682 1.00 92.94 71 ASN A C 1
ATOM 503 O O . ASN A 1 71 ? -8.925 4.924 22.932 1.00 92.94 71 ASN A O 1
ATOM 507 N N . VAL A 1 72 ? -9.649 6.985 23.509 1.00 93.62 72 VAL A N 1
ATOM 508 C CA . VAL A 1 72 ? -8.924 7.756 22.503 1.00 93.62 72 VAL A CA 1
ATOM 509 C C . VAL A 1 72 ? -8.072 8.797 23.229 1.00 93.62 72 VAL A C 1
ATOM 511 O O . VAL A 1 72 ? -8.588 9.555 24.050 1.00 93.62 72 VAL A O 1
ATOM 514 N N . GLY A 1 73 ? -6.780 8.860 22.914 1.00 91.06 73 GLY A N 1
ATOM 515 C CA . GLY A 1 73 ? -5.839 9.777 23.557 1.00 91.06 73 GLY A CA 1
ATOM 516 C C . GLY A 1 73 ? -4.667 10.144 22.656 1.00 91.06 73 GLY A C 1
ATOM 517 O O . GLY A 1 73 ? -4.507 9.598 21.567 1.00 91.06 73 GLY A O 1
ATOM 518 N N . ASP A 1 74 ? -3.851 11.103 23.082 1.00 88.31 74 ASP A N 1
ATOM 519 C CA . ASP A 1 74 ? -2.621 11.443 22.364 1.00 88.31 74 ASP A CA 1
ATOM 520 C C . ASP A 1 74 ? -1.593 10.308 22.476 1.00 88.31 74 ASP A C 1
ATOM 522 O O . ASP A 1 74 ? -1.492 9.628 23.503 1.00 88.31 74 ASP A O 1
ATOM 526 N N . THR A 1 75 ? -0.807 10.098 21.420 1.00 83.31 75 THR A N 1
ATOM 527 C CA . THR A 1 75 ? 0.289 9.129 21.451 1.00 83.31 75 THR A CA 1
ATOM 528 C C . THR A 1 75 ? 1.486 9.731 22.207 1.00 83.31 75 THR A C 1
ATOM 530 O O . THR A 1 75 ? 1.995 10.784 21.811 1.00 83.31 75 THR A O 1
ATOM 533 N N . PRO A 1 76 ? 1.991 9.094 23.281 1.00 73.69 76 PRO A N 1
ATOM 534 C CA . PRO A 1 76 ? 3.184 9.570 23.971 1.00 73.69 76 PRO A CA 1
ATOM 535 C C . PRO A 1 76 ? 4.389 9.531 23.022 1.00 73.69 76 PRO A C 1
ATOM 537 O O . PRO A 1 76 ? 4.651 8.515 22.385 1.00 73.69 76 PRO A O 1
ATOM 540 N N . ASN A 1 77 ? 5.130 10.638 22.938 1.00 69.31 77 ASN A N 1
ATOM 541 C CA . ASN A 1 77 ? 6.344 10.798 22.122 1.00 69.31 77 ASN A CA 1
ATOM 542 C C . ASN A 1 77 ? 6.177 10.670 20.593 1.00 69.31 77 ASN A C 1
ATOM 544 O O . ASN A 1 77 ? 7.185 10.575 19.893 1.00 69.31 77 ASN A O 1
ATOM 548 N N . ARG A 1 78 ? 4.953 10.722 20.047 1.00 73.44 78 ARG A N 1
ATOM 549 C CA . ARG A 1 78 ? 4.735 10.707 18.591 1.00 73.44 78 ARG A CA 1
ATOM 550 C C . ARG A 1 78 ? 3.719 11.763 18.169 1.00 73.44 78 ARG A C 1
ATOM 552 O O . ARG A 1 78 ? 2.532 11.653 18.458 1.00 73.44 78 ARG A O 1
ATOM 559 N N . THR A 1 79 ? 4.189 12.797 17.477 1.00 78.94 79 THR A N 1
ATOM 560 C CA . THR A 1 79 ? 3.329 13.845 16.915 1.00 78.94 79 THR A CA 1
ATOM 561 C C . THR A 1 79 ? 2.643 13.354 15.636 1.00 78.94 79 THR A C 1
ATOM 563 O O . THR A 1 79 ? 3.187 12.537 14.897 1.00 78.94 79 THR A O 1
ATOM 566 N N . GLY A 1 80 ? 1.422 13.830 15.374 1.00 81.88 80 GLY A N 1
ATOM 567 C CA . GLY A 1 80 ? 0.666 13.479 14.162 1.00 81.88 80 GLY A CA 1
ATOM 568 C C . GLY A 1 80 ? -0.044 12.120 14.196 1.00 81.88 80 GLY A C 1
ATOM 569 O O . GLY A 1 80 ? -0.593 11.707 13.177 1.00 81.88 80 GLY A O 1
ATOM 570 N N . CYS A 1 81 ? -0.066 11.442 15.346 1.00 88.19 81 CYS A N 1
ATOM 571 C CA . CYS A 1 81 ? -0.835 10.218 15.568 1.00 88.19 81 CYS A CA 1
ATOM 572 C C . CYS A 1 81 ? -1.828 10.390 16.723 1.00 88.19 81 CYS A C 1
ATOM 574 O O . CYS A 1 81 ? -1.613 11.187 17.638 1.00 88.19 81 CYS A O 1
ATOM 576 N N . ARG A 1 82 ? -2.908 9.613 16.671 1.00 91.69 82 ARG A N 1
ATOM 577 C CA . ARG A 1 82 ? -3.896 9.441 17.727 1.00 91.69 82 ARG A CA 1
ATOM 578 C C . ARG A 1 82 ? -3.858 7.994 18.203 1.00 91.69 82 ARG A C 1
ATOM 580 O O . ARG A 1 82 ? -3.915 7.073 17.391 1.00 91.69 82 ARG A O 1
ATOM 587 N N . ARG A 1 83 ? -3.802 7.797 19.517 1.00 92.50 83 ARG A N 1
ATOM 588 C CA . ARG A 1 83 ? -3.840 6.478 20.142 1.00 92.50 83 ARG A CA 1
ATOM 589 C C . ARG A 1 83 ? -5.276 6.048 20.393 1.00 92.50 83 ARG A C 1
ATOM 591 O O . ARG A 1 83 ? -6.032 6.756 21.055 1.00 92.50 83 ARG A O 1
ATOM 598 N N . VAL A 1 84 ? -5.616 4.856 19.924 1.00 93.19 84 VAL A N 1
ATOM 599 C CA . VAL A 1 84 ? -6.905 4.197 20.117 1.00 93.19 84 VAL A CA 1
ATOM 600 C C . VAL A 1 84 ? -6.674 2.917 20.912 1.00 93.19 84 VAL A C 1
ATOM 602 O O . VAL A 1 84 ? -5.961 2.015 20.480 1.00 93.19 84 VAL A O 1
ATOM 605 N N . THR A 1 85 ? -7.262 2.835 22.102 1.00 92.62 85 THR A N 1
ATOM 606 C CA . THR A 1 85 ? -7.246 1.623 22.926 1.00 92.62 85 THR A CA 1
ATOM 607 C C . THR A 1 85 ? -8.510 0.830 22.655 1.00 92.62 85 THR A C 1
ATOM 609 O O . THR A 1 85 ? -9.618 1.305 22.899 1.00 92.62 85 THR A O 1
ATOM 612 N N . LEU A 1 86 ? -8.330 -0.386 22.167 1.00 91.62 86 LEU A N 1
ATOM 613 C CA . LEU A 1 86 ? -9.375 -1.316 21.783 1.00 91.62 86 LEU A CA 1
ATOM 614 C C . LEU A 1 86 ? -9.498 -2.405 22.843 1.00 91.62 86 LEU A C 1
ATOM 616 O O . LEU A 1 86 ? -8.493 -2.962 23.278 1.00 91.62 86 LEU A O 1
ATOM 620 N N . GLN A 1 87 ? -10.724 -2.739 23.222 1.00 90.25 87 GLN A N 1
ATOM 621 C CA . GLN A 1 87 ? -11.030 -3.841 24.125 1.00 90.25 87 GLN A CA 1
ATOM 622 C C . GLN A 1 87 ? -11.796 -4.923 23.364 1.00 90.25 87 GLN A C 1
ATOM 624 O O . GLN A 1 87 ? -12.780 -4.633 22.689 1.00 90.25 87 GLN A O 1
ATOM 629 N N . GLY A 1 88 ? -11.321 -6.166 23.425 1.00 86.88 88 GLY A N 1
ATOM 630 C CA . GLY A 1 88 ? -11.983 -7.297 22.782 1.00 86.88 88 GLY A CA 1
ATOM 631 C C . GLY A 1 88 ? -13.306 -7.626 23.473 1.00 86.88 88 GLY A C 1
ATOM 632 O O . GLY A 1 88 ? -13.353 -7.798 24.688 1.00 86.88 88 GLY A O 1
ATOM 633 N N . ASN A 1 89 ? -14.386 -7.770 22.704 1.00 73.75 89 ASN A N 1
ATOM 634 C CA . ASN A 1 89 ? -15.711 -8.037 23.287 1.00 73.75 89 ASN A CA 1
ATOM 635 C C . ASN A 1 89 ? -15.823 -9.461 23.862 1.00 73.75 89 ASN A C 1
ATOM 637 O O . ASN A 1 89 ? -16.506 -9.683 24.857 1.00 73.75 89 ASN A O 1
ATOM 641 N N . ASN A 1 90 ? -15.132 -10.426 23.243 1.00 67.44 90 ASN A N 1
ATOM 642 C CA . ASN A 1 90 ? -15.145 -11.847 23.631 1.00 67.44 90 ASN A CA 1
ATOM 643 C C . ASN A 1 90 ? -13.768 -12.363 24.071 1.00 67.44 90 ASN A C 1
ATOM 645 O O . ASN A 1 90 ? -13.607 -13.524 24.442 1.00 67.44 90 ASN A O 1
ATOM 649 N N . THR A 1 91 ? -12.766 -11.499 24.011 1.00 59.97 91 THR A N 1
ATOM 650 C CA . THR A 1 91 ? -11.371 -11.790 24.312 1.00 59.97 91 THR A CA 1
ATOM 651 C C . THR A 1 91 ? -10.977 -10.818 25.409 1.00 59.97 91 THR A C 1
ATOM 653 O O . THR A 1 91 ? -11.155 -9.621 25.230 1.00 59.97 91 THR A O 1
ATOM 656 N N . ARG A 1 92 ? -10.409 -11.278 26.534 1.00 63.59 92 ARG A N 1
ATOM 657 C CA . ARG A 1 92 ? -9.833 -10.389 27.574 1.00 63.59 92 ARG A CA 1
ATOM 658 C C . ARG A 1 92 ? -8.567 -9.654 27.084 1.00 63.59 92 ARG A C 1
ATOM 660 O O . ARG A 1 92 ? -7.622 -9.469 27.839 1.00 63.59 92 ARG A O 1
ATOM 667 N N . ARG A 1 93 ? -8.515 -9.311 25.800 1.00 73.06 93 ARG A N 1
ATOM 668 C CA . ARG A 1 93 ? -7.370 -8.741 25.108 1.00 73.06 93 ARG A CA 1
ATOM 669 C C . ARG A 1 93 ? -7.642 -7.276 24.854 1.00 73.06 93 ARG A C 1
ATOM 671 O O . ARG A 1 93 ? -8.703 -6.923 24.340 1.00 73.06 93 ARG A O 1
ATOM 678 N N . ASN A 1 94 ? -6.650 -6.461 25.166 1.00 82.56 94 ASN A N 1
ATOM 679 C CA . ASN A 1 94 ? -6.638 -5.063 24.794 1.00 82.56 94 ASN A CA 1
ATOM 680 C C . ASN A 1 94 ? -5.599 -4.876 23.688 1.00 82.56 94 ASN A C 1
ATOM 682 O O . ASN A 1 94 ? -4.525 -5.469 23.751 1.00 82.56 94 ASN A O 1
ATOM 686 N N . LEU A 1 95 ? -5.923 -4.068 22.685 1.00 86.06 95 LEU A N 1
ATOM 687 C CA . LEU A 1 95 ? -5.006 -3.690 21.615 1.00 86.06 95 LEU A CA 1
ATOM 688 C C . LEU A 1 95 ? -4.830 -2.175 21.637 1.00 86.06 95 LEU A C 1
ATOM 690 O O . LEU A 1 95 ? -5.810 -1.442 21.740 1.00 86.06 95 LEU A O 1
ATOM 694 N N . VAL A 1 96 ? -3.594 -1.697 21.544 1.00 89.62 96 VAL A N 1
ATOM 695 C CA . VAL A 1 96 ? -3.302 -0.263 21.448 1.00 89.62 96 VAL A CA 1
ATOM 696 C C . VAL A 1 96 ? -2.862 0.033 20.024 1.00 89.62 96 VAL A C 1
ATOM 698 O O . VAL A 1 96 ? -1.808 -0.432 19.597 1.00 89.62 96 VAL A O 1
ATOM 701 N N . LEU A 1 97 ? -3.681 0.798 19.308 1.00 90.50 97 LEU A N 1
ATOM 702 C CA . LEU A 1 97 ? -3.484 1.160 17.913 1.00 90.50 97 LEU A CA 1
ATOM 703 C C . LEU A 1 97 ? -3.169 2.654 17.799 1.00 90.50 97 LEU A C 1
ATOM 705 O O . LEU A 1 97 ? -4.003 3.492 18.130 1.00 90.50 97 LEU A O 1
ATOM 709 N N . ASP A 1 98 ? -1.983 2.994 17.308 1.00 91.06 98 ASP A N 1
ATOM 710 C CA . ASP A 1 98 ? -1.630 4.363 16.938 1.00 91.06 98 ASP A CA 1
ATOM 711 C C . ASP A 1 98 ? -1.974 4.598 15.459 1.00 91.06 98 ASP A C 1
ATOM 713 O O . ASP A 1 98 ? -1.378 3.996 14.557 1.00 91.06 98 ASP A O 1
ATOM 717 N N . LEU A 1 99 ? -2.954 5.473 15.225 1.00 88.88 99 LEU A N 1
ATOM 718 C CA . LEU A 1 99 ? -3.451 5.862 13.907 1.00 88.88 99 LEU A CA 1
ATOM 719 C C . LEU A 1 99 ? -2.920 7.240 13.515 1.00 88.88 99 LEU A C 1
ATOM 721 O O . LEU A 1 99 ? -2.961 8.158 14.335 1.00 88.88 99 LEU A O 1
ATOM 725 N N . PRO A 1 100 ? -2.509 7.458 12.259 1.00 87.56 100 PRO A N 1
ATOM 726 C CA . PRO A 1 100 ? -2.230 8.801 11.769 1.00 87.56 100 PRO A CA 1
ATOM 727 C C . PRO A 1 100 ? -3.458 9.705 11.894 1.00 87.56 100 PRO A C 1
ATOM 729 O O . PRO A 1 100 ? -4.580 9.291 11.593 1.00 87.56 100 PRO A O 1
ATOM 732 N N . LEU A 1 101 ? -3.245 10.951 12.325 1.00 84.81 101 LEU A N 1
ATOM 733 C CA . LEU A 1 101 ? -4.329 11.875 12.673 1.00 84.81 101 LEU A CA 1
ATOM 734 C C . LEU A 1 101 ? -5.298 12.094 11.500 1.00 84.81 101 LEU A C 1
ATOM 736 O O . LEU A 1 101 ? -6.505 12.075 11.689 1.00 84.81 101 LEU A O 1
ATOM 740 N N . ALA A 1 102 ? -4.779 12.163 10.271 1.00 82.00 102 ALA A N 1
ATOM 741 C CA . ALA A 1 102 ? -5.596 12.281 9.064 1.00 82.00 102 ALA A CA 1
ATOM 742 C C . ALA A 1 102 ? -6.552 11.092 8.847 1.00 82.00 102 ALA A C 1
ATOM 744 O O . ALA A 1 102 ? -7.660 11.281 8.349 1.00 82.00 102 ALA A O 1
ATOM 745 N N . VAL A 1 103 ? -6.149 9.868 9.214 1.00 85.19 103 VAL A N 1
ATOM 746 C CA . VAL A 1 103 ? -7.031 8.690 9.149 1.00 85.19 103 VAL A CA 1
ATOM 747 C C . VAL A 1 103 ? -8.071 8.778 10.248 1.00 85.19 103 VAL A C 1
ATOM 749 O O . VAL A 1 103 ? -9.253 8.624 9.964 1.00 85.19 103 VAL A O 1
ATOM 752 N N . PHE A 1 104 ? -7.632 9.048 11.478 1.00 88.69 104 PHE A N 1
ATOM 753 C CA . PHE A 1 104 ? -8.514 9.161 12.633 1.00 88.69 104 PHE A CA 1
ATOM 754 C C . PHE A 1 104 ? -9.635 10.186 12.381 1.00 88.69 104 PHE A C 1
ATOM 756 O O . PHE A 1 104 ? -10.812 9.847 12.498 1.00 88.69 104 PHE A O 1
ATOM 763 N N . ASP A 1 105 ? -9.274 11.384 11.916 1.00 85.50 105 ASP A N 1
ATOM 764 C CA . ASP A 1 105 ? -10.214 12.469 11.623 1.00 85.50 105 ASP A CA 1
ATOM 765 C C . ASP A 1 105 ? -11.139 12.130 10.440 1.00 85.50 105 ASP A C 1
ATOM 767 O O . ASP A 1 105 ? -12.340 12.385 10.499 1.00 85.50 105 ASP A O 1
ATOM 771 N N . LYS A 1 106 ? -10.612 11.507 9.370 1.00 85.06 106 LYS A N 1
ATOM 772 C CA . LYS A 1 106 ? -11.408 11.092 8.194 1.00 85.06 106 LYS A CA 1
ATOM 773 C C . LYS A 1 106 ? -12.437 10.016 8.541 1.00 85.06 106 LYS A C 1
ATOM 775 O O . LYS A 1 106 ? -13.498 9.978 7.923 1.00 85.06 106 LYS A O 1
ATOM 780 N N . GLN A 1 107 ? -12.108 9.121 9.471 1.00 87.81 107 GLN A N 1
ATOM 781 C CA . GLN A 1 107 ? -13.000 8.038 9.884 1.00 87.81 107 GLN A CA 1
ATOM 782 C C . GLN A 1 107 ? -13.995 8.450 10.971 1.00 87.81 107 GLN A C 1
ATOM 784 O O . GLN A 1 107 ? -14.979 7.738 11.145 1.00 87.81 107 GLN A O 1
ATOM 789 N N . GLY A 1 108 ? -13.760 9.569 11.667 1.00 89.06 108 GLY A N 1
ATOM 790 C CA . GLY A 1 108 ? -14.648 10.061 12.722 1.00 89.06 108 GLY A CA 1
ATOM 791 C C . GLY A 1 108 ? -14.793 9.079 13.884 1.00 89.06 108 GLY A C 1
ATOM 792 O O . GLY A 1 108 ? -15.904 8.866 14.348 1.00 89.06 108 GLY A O 1
ATOM 793 N N . LEU A 1 109 ? -13.691 8.438 14.293 1.00 91.62 109 LEU A N 1
ATOM 794 C CA . LEU A 1 109 ? -13.701 7.414 15.342 1.00 91.62 109 LEU A CA 1
ATOM 795 C C . LEU A 1 109 ? -13.882 8.037 16.731 1.00 91.62 109 LEU A C 1
ATOM 797 O O . LEU A 1 109 ? -13.192 8.994 17.084 1.00 91.62 109 LEU A O 1
ATOM 801 N N . GLU A 1 110 ? -14.724 7.430 17.559 1.00 93.38 110 GLU A N 1
ATOM 802 C CA . GLU A 1 110 ? -15.004 7.872 18.923 1.00 93.38 110 GLU A CA 1
ATOM 803 C C . GLU A 1 110 ? -14.965 6.715 19.934 1.00 93.38 110 GLU A C 1
ATOM 805 O O . GLU A 1 110 ? -15.041 5.530 19.605 1.00 93.38 110 GLU A O 1
ATOM 810 N N . ALA A 1 111 ? -14.822 7.052 21.218 1.00 93.75 111 ALA A N 1
ATOM 811 C CA . ALA A 1 111 ? -14.923 6.052 22.275 1.00 93.75 111 ALA A CA 1
ATOM 812 C C . ALA A 1 111 ? -16.341 5.457 22.312 1.00 93.75 111 ALA A C 1
ATOM 814 O O . ALA A 1 111 ? -17.330 6.182 22.358 1.00 93.75 111 ALA A O 1
ATOM 815 N N . GLY A 1 112 ? -16.426 4.129 22.341 1.00 92.56 112 GLY A N 1
ATOM 816 C CA . GLY A 1 112 ? -17.668 3.367 22.248 1.00 92.56 112 GLY A CA 1
ATOM 817 C C . GLY A 1 112 ? -17.899 2.728 20.879 1.00 92.56 112 GLY A C 1
ATOM 818 O O . GLY A 1 112 ? -18.664 1.760 20.815 1.00 92.56 112 GLY A O 1
ATOM 819 N N . ASP A 1 113 ? -17.213 3.183 19.827 1.00 93.62 113 ASP A N 1
ATOM 820 C CA . ASP A 1 113 ? -17.374 2.624 18.486 1.00 93.62 113 ASP A CA 1
ATOM 821 C C . ASP A 1 113 ? -16.921 1.168 18.416 1.00 93.62 113 ASP A C 1
ATOM 823 O O . ASP A 1 113 ? -15.960 0.741 19.065 1.00 93.62 113 ASP A O 1
ATOM 827 N N . ALA A 1 114 ? -17.618 0.393 17.589 1.00 92.88 114 ALA A N 1
ATOM 828 C CA . ALA A 1 114 ? -17.227 -0.968 17.275 1.00 92.88 114 ALA A CA 1
ATOM 829 C C . ALA A 1 114 ? -16.189 -0.966 16.149 1.00 92.88 114 ALA A C 1
ATOM 831 O O . ALA A 1 114 ? -16.375 -0.337 15.109 1.00 92.88 114 ALA A O 1
ATOM 832 N N . MET A 1 115 ? -15.131 -1.751 16.318 1.00 92.19 115 MET A N 1
ATOM 833 C CA . MET A 1 115 ? -14.116 -1.994 15.301 1.00 92.19 115 MET A CA 1
ATOM 834 C C . MET A 1 115 ? -13.950 -3.489 15.056 1.00 92.19 115 MET A C 1
ATOM 836 O O . MET A 1 115 ? -14.067 -4.319 15.957 1.00 92.19 115 MET A O 1
ATOM 840 N N . LEU A 1 116 ? -13.640 -3.834 13.815 1.00 91.06 116 LEU A N 1
ATOM 841 C CA . LEU A 1 116 ? -13.322 -5.185 13.389 1.00 91.06 116 LEU A CA 1
ATOM 842 C C . LEU A 1 116 ? -11.862 -5.224 12.948 1.00 91.06 116 LEU A C 1
ATOM 844 O O . LEU A 1 116 ? -11.473 -4.489 12.046 1.00 91.06 116 LEU A O 1
ATOM 848 N N . ALA A 1 117 ? -11.078 -6.106 13.560 1.00 90.25 117 ALA A N 1
ATOM 849 C CA . ALA A 1 117 ? -9.726 -6.422 13.125 1.00 90.25 117 ALA A CA 1
ATOM 850 C C . ALA A 1 117 ? -9.745 -7.768 12.385 1.00 90.25 117 ALA A C 1
ATOM 852 O O . ALA A 1 117 ? -10.097 -8.798 12.962 1.00 90.25 117 ALA A O 1
ATOM 853 N N . GLN A 1 118 ? -9.404 -7.780 11.100 1.00 84.38 118 GLN A N 1
ATOM 854 C CA . GLN A 1 118 ? -9.369 -8.983 10.270 1.00 84.38 118 GLN A CA 1
ATOM 855 C C . GLN A 1 118 ? -7.929 -9.408 10.024 1.00 84.38 118 GLN A C 1
ATOM 857 O O . GLN A 1 118 ? -7.145 -8.665 9.432 1.00 84.38 118 GLN A O 1
ATOM 862 N N . GLN A 1 119 ? -7.592 -10.62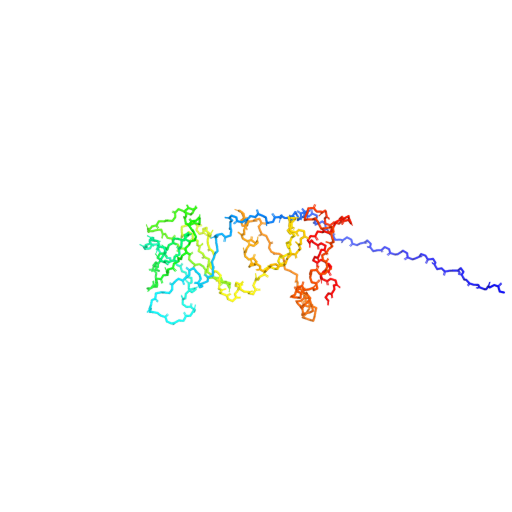3 10.451 1.00 82.62 119 GLN A N 1
ATOM 863 C CA . GLN A 1 119 ? -6.281 -11.190 10.176 1.00 82.62 119 GLN A CA 1
ATOM 864 C C . GLN A 1 119 ? -6.160 -11.504 8.682 1.00 82.62 119 GLN A C 1
ATOM 866 O O . GLN A 1 119 ? -7.018 -12.159 8.082 1.00 82.62 119 GLN A O 1
ATOM 871 N N . ARG A 1 120 ? -5.080 -11.020 8.081 1.00 78.25 120 ARG A N 1
ATOM 872 C CA . ARG A 1 120 ? -4.665 -11.279 6.706 1.00 78.25 120 ARG A CA 1
ATOM 873 C C . ARG A 1 120 ? -3.317 -11.986 6.733 1.00 78.25 120 ARG A C 1
ATOM 875 O O . ARG A 1 120 ? -2.583 -11.909 7.712 1.00 78.25 120 ARG A O 1
ATOM 882 N N . VAL A 1 121 ? -2.964 -12.628 5.622 1.00 72.56 121 VAL A N 1
ATOM 883 C CA . VAL A 1 121 ? -1.648 -13.277 5.471 1.00 72.56 121 VAL A CA 1
ATOM 884 C C . VAL A 1 121 ? -0.504 -12.272 5.669 1.00 72.56 121 VAL A C 1
ATOM 886 O O . VAL A 1 121 ? 0.548 -12.641 6.169 1.00 72.56 121 VAL A O 1
ATOM 889 N N . TYR A 1 122 ? -0.743 -11.004 5.328 1.00 68.12 122 TYR A N 1
ATOM 890 C CA . TYR A 1 122 ? 0.232 -9.917 5.372 1.00 68.12 122 TYR A CA 1
ATOM 891 C C . TYR A 1 122 ? 0.107 -8.977 6.584 1.00 68.12 122 TYR A C 1
ATOM 893 O O . TYR A 1 122 ? 0.842 -7.994 6.664 1.00 68.12 122 TYR A O 1
ATOM 901 N N . GLY A 1 123 ? -0.823 -9.219 7.516 1.00 80.12 123 GLY A N 1
ATOM 902 C CA . GLY A 1 123 ? -1.022 -8.334 8.668 1.00 80.12 123 GLY A CA 1
ATOM 903 C C . GLY A 1 123 ? -2.461 -8.270 9.178 1.00 80.12 123 GLY A C 1
ATOM 904 O O . GLY A 1 123 ? -3.195 -9.254 9.118 1.00 80.12 123 GLY A O 1
ATOM 905 N N . LEU A 1 124 ? -2.866 -7.109 9.690 1.00 84.12 124 LEU A N 1
ATOM 906 C CA . LEU A 1 124 ? -4.149 -6.894 10.355 1.00 84.12 124 LEU A CA 1
ATOM 907 C C . LEU A 1 124 ? -4.892 -5.696 9.752 1.00 84.12 124 LEU A C 1
ATOM 909 O O . LEU A 1 124 ? -4.424 -4.559 9.811 1.00 84.12 124 LEU A O 1
ATOM 913 N N . GLU A 1 125 ? -6.057 -5.956 9.166 1.00 85.75 125 GLU A N 1
ATOM 914 C CA . GLU A 1 125 ? -6.921 -4.939 8.562 1.00 85.75 125 GLU A CA 1
ATOM 915 C C . GLU A 1 125 ? -7.983 -4.481 9.561 1.00 85.75 125 GLU A C 1
ATOM 917 O O . GLU A 1 125 ? -8.731 -5.295 10.099 1.00 85.75 125 GLU A O 1
ATOM 922 N N . PHE A 1 126 ? -8.077 -3.176 9.781 1.00 90.06 126 PHE A N 1
ATOM 923 C CA . PHE A 1 126 ? -9.076 -2.554 10.633 1.00 90.06 126 PHE A CA 1
ATOM 924 C C . PHE A 1 126 ? -10.211 -1.970 9.801 1.00 90.06 126 PHE A C 1
ATOM 926 O O . PHE A 1 126 ? -10.005 -1.241 8.825 1.00 90.06 126 PHE A O 1
ATOM 933 N N . ALA A 1 127 ? -11.423 -2.290 10.229 1.00 89.75 127 ALA A N 1
ATOM 934 C CA . ALA A 1 127 ? -12.666 -1.856 9.630 1.00 89.75 127 ALA A CA 1
ATOM 935 C C . ALA A 1 127 ? -13.643 -1.379 10.705 1.00 89.75 127 ALA A C 1
ATOM 937 O O . ALA A 1 127 ? -13.555 -1.769 11.872 1.00 89.75 127 ALA A O 1
ATOM 938 N N . HIS A 1 128 ? -14.617 -0.576 10.291 1.00 90.12 128 HIS A N 1
ATOM 939 C CA . HIS A 1 128 ? -15.775 -0.247 11.121 1.00 90.12 128 HIS A CA 1
ATOM 940 C C . HIS A 1 128 ? -16.557 -1.522 11.461 1.00 90.12 128 HIS A C 1
ATOM 942 O O . HIS A 1 128 ? -16.779 -2.368 10.592 1.00 90.12 128 HIS A O 1
ATOM 948 N N . GLY A 1 129 ? -16.962 -1.694 12.718 1.00 89.06 129 GLY A N 1
ATOM 949 C CA . GLY A 1 129 ? -17.619 -2.921 13.177 1.00 89.06 129 GLY A CA 1
ATOM 950 C C . GLY A 1 129 ? -19.017 -3.132 12.585 1.00 89.06 129 GLY A C 1
ATOM 951 O O . GLY A 1 129 ? -19.433 -4.271 12.370 1.00 89.06 129 GLY A O 1
ATOM 952 N N . ASP A 1 130 ? -19.724 -2.045 12.284 1.00 86.69 130 ASP A N 1
ATOM 953 C CA . ASP A 1 130 ? -21.090 -2.024 11.761 1.00 86.69 130 ASP A CA 1
ATOM 954 C C . ASP A 1 130 ? -21.138 -2.152 10.227 1.00 86.69 130 ASP A C 1
ATOM 956 O O . ASP A 1 130 ? -21.812 -3.033 9.689 1.00 86.69 130 ASP A O 1
ATOM 960 N N . THR A 1 131 ? -20.380 -1.318 9.514 1.00 86.50 131 THR A N 1
ATOM 961 C CA . THR A 1 131 ? -20.362 -1.262 8.046 1.00 86.50 131 THR A CA 1
ATOM 962 C C . THR A 1 131 ? -19.368 -2.238 7.429 1.00 86.50 131 THR A C 1
ATOM 964 O O . THR A 1 131 ? -19.450 -2.523 6.235 1.00 86.50 131 THR A O 1
ATOM 967 N N . ARG A 1 132 ? -18.416 -2.751 8.222 1.00 84.31 132 ARG A N 1
ATOM 968 C CA . ARG A 1 132 ? -17.283 -3.581 7.772 1.00 84.31 132 ARG A CA 1
ATOM 969 C C . ARG A 1 132 ? -16.416 -2.919 6.704 1.00 84.31 132 ARG A C 1
ATOM 971 O O . ARG A 1 132 ? -15.659 -3.602 6.017 1.00 84.31 132 ARG A O 1
ATOM 978 N N . LYS A 1 133 ? -16.497 -1.594 6.564 1.00 83.25 133 LYS A N 1
ATOM 979 C CA . LYS A 1 133 ? -15.655 -0.840 5.640 1.00 83.25 133 LYS A CA 1
ATOM 980 C C . LYS A 1 133 ? -14.247 -0.730 6.221 1.00 83.25 133 LYS A C 1
ATOM 982 O O . LYS A 1 133 ? -14.063 -0.106 7.267 1.00 83.25 133 LYS A O 1
ATOM 987 N N . ALA A 1 134 ? -13.279 -1.350 5.549 1.00 85.56 134 ALA A N 1
ATOM 988 C CA . ALA A 1 134 ? -11.867 -1.260 5.900 1.00 85.56 134 ALA A CA 1
ATOM 989 C C . ALA A 1 134 ? -11.351 0.174 5.726 1.00 85.56 134 ALA A C 1
ATOM 991 O O . ALA A 1 134 ? -11.736 0.870 4.782 1.00 85.56 134 ALA A O 1
ATOM 992 N N . PHE A 1 135 ? -10.494 0.609 6.647 1.00 82.38 135 PHE A N 1
ATOM 993 C CA . PHE A 1 135 ? -9.956 1.970 6.647 1.00 82.38 135 PHE A CA 1
ATOM 994 C C . PHE A 1 135 ? -8.495 2.086 7.087 1.00 82.38 135 PHE A C 1
ATOM 996 O O . PHE A 1 135 ? -7.910 3.164 6.956 1.00 82.38 135 PHE A O 1
ATOM 1003 N N . TYR A 1 136 ? -7.907 1.022 7.637 1.00 86.69 136 TYR A N 1
ATOM 1004 C CA . TYR A 1 136 ? -6.505 1.025 8.038 1.00 86.69 136 TYR A CA 1
ATOM 1005 C C . TYR A 1 136 ? -5.919 -0.381 7.968 1.00 86.69 136 TYR A C 1
ATOM 1007 O O . TYR A 1 136 ? -6.567 -1.339 8.381 1.00 86.69 136 TYR A O 1
ATOM 1015 N N . LEU A 1 137 ? -4.691 -0.511 7.473 1.00 84.44 137 LEU A N 1
ATOM 1016 C CA . LEU A 1 137 ? -3.971 -1.784 7.441 1.00 84.44 137 LEU A CA 1
ATOM 1017 C C . LEU A 1 137 ? -2.655 -1.657 8.201 1.00 84.44 137 LEU A C 1
ATOM 1019 O O . LEU A 1 137 ? -1.828 -0.801 7.885 1.00 84.44 137 LEU A O 1
ATOM 1023 N N . VAL A 1 138 ? -2.447 -2.567 9.149 1.00 83.38 138 VAL A N 1
ATOM 1024 C CA . VAL A 1 138 ? -1.155 -2.771 9.797 1.00 83.38 138 VAL A CA 1
ATOM 1025 C C . VAL A 1 138 ? -0.471 -3.961 9.140 1.00 83.38 138 VAL A C 1
ATOM 1027 O O . VAL A 1 138 ? -0.972 -5.081 9.226 1.00 83.38 138 VAL A O 1
ATOM 1030 N N . LEU A 1 139 ? 0.652 -3.726 8.464 1.00 76.56 139 LEU A N 1
ATOM 1031 C CA . LEU A 1 139 ? 1.441 -4.793 7.846 1.00 76.56 139 LEU A CA 1
ATOM 1032 C C . LEU A 1 139 ? 2.329 -5.466 8.889 1.00 76.56 139 LEU A C 1
ATOM 1034 O O . LEU A 1 139 ? 2.934 -4.785 9.715 1.00 76.56 139 LEU A O 1
ATOM 1038 N N . ALA A 1 140 ? 2.430 -6.793 8.828 1.00 74.81 140 ALA A N 1
ATOM 1039 C CA . ALA A 1 140 ? 3.454 -7.510 9.576 1.00 74.81 140 ALA A CA 1
ATOM 1040 C C . ALA A 1 140 ? 4.843 -7.102 9.061 1.00 74.81 140 ALA A C 1
ATOM 1042 O O . ALA A 1 140 ? 5.034 -6.978 7.851 1.00 74.81 140 ALA A O 1
ATOM 1043 N N . ASP A 1 141 ? 5.801 -6.919 9.970 1.00 67.62 141 ASP A N 1
ATOM 1044 C CA . ASP A 1 141 ? 7.089 -6.283 9.656 1.00 67.62 141 ASP A CA 1
ATOM 1045 C C . ASP A 1 141 ? 7.837 -6.996 8.510 1.00 67.62 141 ASP A C 1
ATOM 1047 O O . ASP A 1 141 ? 8.293 -6.348 7.575 1.00 67.62 141 ASP A O 1
ATOM 1051 N N . HIS A 1 142 ? 7.833 -8.334 8.482 1.00 61.59 142 HIS A N 1
ATOM 1052 C CA . HIS A 1 142 ? 8.454 -9.102 7.394 1.00 61.59 142 HIS A CA 1
ATOM 1053 C C . HIS A 1 142 ? 7.812 -8.858 6.015 1.00 61.59 142 HIS A C 1
ATOM 1055 O O . HIS A 1 142 ? 8.513 -8.797 5.012 1.00 61.59 142 HIS A O 1
ATOM 1061 N N . TRP A 1 143 ? 6.490 -8.660 5.945 1.00 64.38 143 TRP A N 1
ATOM 1062 C CA . TRP A 1 143 ? 5.816 -8.313 4.688 1.00 64.38 143 TRP A CA 1
ATOM 1063 C C . TRP A 1 143 ? 6.071 -6.870 4.269 1.00 64.38 143 TRP A C 1
ATOM 1065 O O . TRP A 1 143 ? 6.038 -6.570 3.077 1.00 64.38 143 TRP A O 1
ATOM 1075 N N . HIS A 1 144 ? 6.284 -5.973 5.233 1.00 60.47 144 HIS A N 1
ATOM 1076 C CA . HIS A 1 144 ? 6.621 -4.585 4.946 1.00 60.47 144 HIS A CA 1
ATOM 1077 C C . HIS A 1 144 ? 7.979 -4.483 4.233 1.00 60.47 144 HIS A C 1
ATOM 1079 O O . HIS A 1 144 ? 8.109 -3.701 3.291 1.00 60.47 144 HIS A O 1
ATOM 1085 N N . ASP A 1 145 ? 8.943 -5.316 4.630 1.00 61.34 145 ASP A N 1
ATOM 1086 C CA . ASP A 1 145 ? 10.271 -5.375 4.013 1.00 61.34 145 ASP A CA 1
ATOM 1087 C C . ASP A 1 145 ? 10.269 -6.164 2.689 1.00 61.34 145 ASP A C 1
ATOM 1089 O O . ASP A 1 145 ? 10.868 -5.726 1.705 1.00 61.34 145 ASP A O 1
ATOM 1093 N N . ASP A 1 146 ? 9.548 -7.289 2.625 1.00 62.31 146 ASP A N 1
ATOM 1094 C CA . ASP A 1 146 ? 9.543 -8.174 1.448 1.00 62.31 146 ASP A CA 1
ATOM 1095 C C . ASP A 1 146 ? 8.732 -7.626 0.262 1.00 62.31 146 ASP A C 1
ATOM 1097 O O . ASP A 1 146 ? 8.981 -7.983 -0.892 1.00 62.31 146 ASP A O 1
ATOM 1101 N N . LEU A 1 147 ? 7.751 -6.756 0.516 1.00 63.16 147 LEU A N 1
ATOM 1102 C CA . LEU A 1 147 ? 6.927 -6.140 -0.523 1.00 63.16 147 LEU A CA 1
ATOM 1103 C C . LEU A 1 147 ? 7.387 -4.721 -0.845 1.00 63.16 147 LEU A C 1
ATOM 1105 O O . LEU A 1 147 ? 6.541 -3.862 -1.037 1.00 63.16 147 LEU A O 1
ATOM 1109 N N . ALA A 1 148 ? 8.679 -4.421 -0.924 1.00 66.81 148 ALA A N 1
ATOM 1110 C CA . ALA A 1 148 ? 9.112 -3.120 -1.433 1.00 66.81 148 ALA A CA 1
ATOM 1111 C C . ALA A 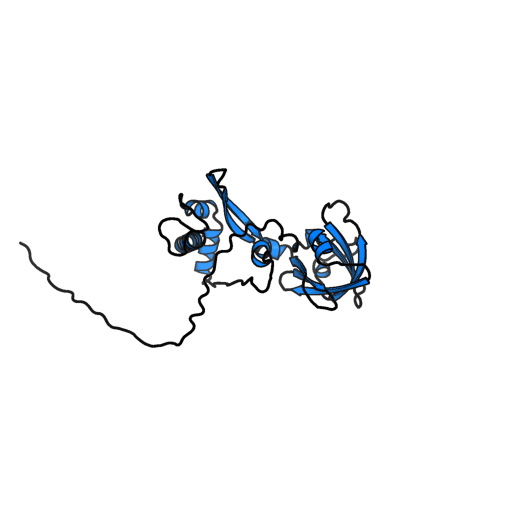1 148 ? 8.914 -3.019 -2.961 1.00 66.81 148 ALA A C 1
ATOM 1113 O O . ALA A 1 148 ? 9.463 -3.800 -3.738 1.00 66.81 148 ALA A O 1
ATOM 1114 N N . ALA A 1 149 ? 8.135 -2.035 -3.406 1.00 70.31 149 ALA A N 1
ATOM 1115 C CA . ALA A 1 149 ? 8.161 -1.545 -4.773 1.00 70.31 149 ALA A CA 1
ATOM 1116 C C . ALA A 1 149 ? 9.425 -0.703 -4.981 1.00 70.31 149 ALA A C 1
ATOM 1118 O O . ALA A 1 149 ? 9.647 0.326 -4.340 1.00 70.31 149 ALA A O 1
ATOM 1119 N N . ARG A 1 150 ? 10.266 -1.152 -5.910 1.00 73.81 150 ARG A N 1
ATOM 1120 C CA . ARG A 1 150 ? 11.434 -0.396 -6.343 1.00 73.81 150 ARG A CA 1
ATOM 1121 C C . ARG A 1 150 ? 11.013 0.632 -7.385 1.00 73.81 150 ARG A C 1
ATOM 1123 O O . ARG A 1 150 ? 10.700 0.277 -8.521 1.00 73.81 150 ARG A O 1
ATOM 1130 N N . GLN A 1 151 ? 11.021 1.903 -7.008 1.00 72.94 151 GLN A N 1
ATOM 1131 C CA . GLN A 1 151 ? 10.636 3.014 -7.862 1.00 72.94 151 GLN A CA 1
ATOM 1132 C C . GLN A 1 151 ? 11.862 3.693 -8.469 1.00 72.94 151 GLN A C 1
ATOM 1134 O O . GLN A 1 151 ? 12.811 4.060 -7.774 1.00 72.94 151 GLN A O 1
ATOM 1139 N N . LEU A 1 152 ? 11.804 3.916 -9.779 1.00 74.25 152 LEU A N 1
ATOM 1140 C CA . LEU A 1 152 ? 12.707 4.817 -10.475 1.00 74.25 152 LEU A CA 1
ATOM 1141 C C . LEU A 1 152 ? 12.107 6.228 -10.477 1.00 74.25 152 LEU A C 1
ATOM 1143 O O . LEU A 1 152 ? 11.002 6.439 -10.977 1.00 74.25 152 LEU A O 1
ATOM 1147 N N . TYR A 1 153 ? 12.849 7.195 -9.946 1.00 70.81 153 TYR A N 1
ATOM 1148 C CA . TYR A 1 153 ? 12.443 8.594 -9.881 1.00 70.81 153 TYR A CA 1
ATOM 1149 C C . TYR A 1 153 ? 13.477 9.492 -10.565 1.00 70.81 153 TYR A C 1
ATOM 1151 O O . TYR A 1 153 ? 14.680 9.341 -10.351 1.00 70.81 153 TYR A O 1
ATOM 1159 N N . TYR A 1 154 ? 13.009 10.444 -11.374 1.00 68.19 154 TYR A N 1
ATOM 1160 C CA . TYR A 1 154 ? 13.854 11.443 -12.029 1.00 68.19 154 TYR A CA 1
ATOM 1161 C C . TYR A 1 154 ? 13.632 12.820 -11.395 1.00 68.19 154 TYR A C 1
ATOM 1163 O O . TYR A 1 154 ? 12.559 13.411 -11.550 1.00 68.19 154 TYR A O 1
ATOM 1171 N N . THR A 1 155 ? 14.634 13.352 -10.689 1.00 68.19 155 THR A N 1
ATOM 1172 C CA . THR A 1 155 ? 14.587 14.717 -10.149 1.00 68.19 155 THR A CA 1
ATOM 1173 C C . THR A 1 155 ? 14.913 15.706 -11.260 1.00 68.19 155 THR A C 1
ATOM 1175 O O . THR A 1 155 ? 16.074 15.906 -11.607 1.00 68.19 155 THR A O 1
ATOM 1178 N N . ARG A 1 156 ? 13.891 16.374 -11.812 1.00 65.88 156 ARG A N 1
ATOM 1179 C CA . ARG A 1 156 ? 14.094 17.376 -12.875 1.00 65.88 156 ARG A CA 1
ATOM 1180 C C . ARG A 1 156 ? 15.015 18.523 -12.435 1.00 65.88 156 ARG A C 1
ATOM 1182 O O . ARG A 1 156 ? 15.841 18.949 -13.232 1.00 65.88 156 ARG A O 1
ATOM 1189 N N . ASP A 1 157 ? 14.900 18.975 -11.186 1.00 70.31 157 ASP A N 1
ATOM 1190 C CA . ASP A 1 157 ? 15.693 20.093 -10.651 1.00 70.31 157 ASP A CA 1
ATOM 1191 C C . ASP A 1 157 ? 17.165 19.724 -10.417 1.00 70.31 157 ASP A C 1
ATOM 1193 O O . ASP A 1 157 ? 18.053 20.546 -10.627 1.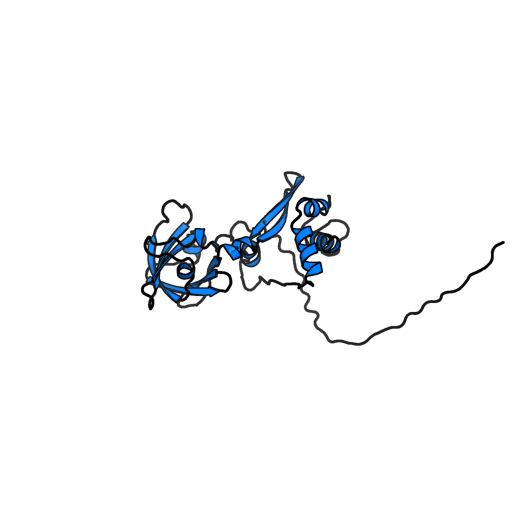00 70.31 157 ASP A O 1
ATOM 1197 N N . GLU A 1 158 ? 17.437 18.482 -10.006 1.00 76.19 158 GLU A N 1
ATOM 1198 C CA . GLU A 1 158 ? 18.807 17.988 -9.799 1.00 76.19 158 GLU A CA 1
ATOM 1199 C C . GLU A 1 158 ? 19.404 17.367 -11.075 1.00 76.19 158 GLU A C 1
ATOM 1201 O O . GLU A 1 158 ? 20.592 17.050 -11.105 1.00 76.19 158 GLU A O 1
ATOM 1206 N N . GLY A 1 159 ? 18.588 17.156 -12.114 1.00 69.12 159 GLY A N 1
ATOM 1207 C CA . GLY A 1 159 ? 18.982 16.514 -13.368 1.00 69.12 159 GLY A CA 1
ATOM 1208 C C . GLY A 1 159 ? 19.506 15.088 -13.192 1.00 69.12 159 GLY A C 1
ATOM 1209 O O . GLY A 1 159 ? 20.347 14.652 -13.978 1.00 69.12 159 GLY A O 1
ATOM 1210 N N . CYS A 1 160 ? 19.082 14.376 -12.142 1.00 70.69 160 CYS A N 1
ATOM 1211 C CA . CYS A 1 160 ? 19.607 13.051 -11.831 1.00 70.69 160 CYS A CA 1
ATOM 1212 C C . CYS A 1 160 ? 18.510 12.042 -11.497 1.00 70.69 160 CYS A C 1
ATOM 1214 O O . CYS A 1 160 ? 17.398 12.371 -11.088 1.00 70.69 160 CYS A O 1
ATOM 1216 N N . SER A 1 161 ? 18.844 10.776 -11.695 1.00 75.75 161 SER A N 1
ATOM 1217 C CA . SER A 1 161 ? 17.924 9.666 -11.497 1.00 75.75 161 SER A CA 1
ATOM 1218 C C . SER A 1 161 ? 18.284 8.916 -10.236 1.00 75.75 161 SER A C 1
ATOM 1220 O O . SER A 1 161 ? 19.459 8.660 -9.962 1.00 75.75 161 SER A O 1
ATOM 1222 N N . ARG A 1 162 ? 17.265 8.541 -9.471 1.00 76.56 162 ARG A N 1
ATOM 1223 C CA . ARG A 1 162 ? 17.414 7.835 -8.204 1.00 76.56 162 ARG A CA 1
ATOM 1224 C C . ARG A 1 162 ? 16.478 6.640 -8.165 1.00 76.56 162 ARG A C 1
ATOM 1226 O O . ARG A 1 162 ? 15.420 6.641 -8.791 1.00 76.56 162 ARG A O 1
ATOM 1233 N N . ILE A 1 163 ? 16.892 5.625 -7.420 1.00 75.75 163 ILE A N 1
ATOM 1234 C CA . ILE A 1 163 ? 16.071 4.458 -7.123 1.00 75.75 163 ILE A CA 1
ATOM 1235 C C . ILE A 1 163 ? 15.737 4.500 -5.641 1.00 75.75 163 ILE A C 1
ATOM 1237 O O . ILE A 1 163 ? 16.629 4.695 -4.813 1.00 75.75 163 ILE A O 1
ATOM 1241 N N . TYR A 1 164 ? 14.461 4.312 -5.337 1.00 72.69 164 TYR A N 1
ATOM 1242 C CA . TYR A 1 164 ? 13.949 4.203 -3.983 1.00 72.69 164 TYR A CA 1
ATOM 1243 C C . TYR A 1 164 ? 13.193 2.896 -3.844 1.00 72.69 164 TYR A C 1
ATOM 1245 O O . TYR A 1 164 ? 12.490 2.482 -4.759 1.00 72.69 164 TYR A O 1
ATOM 1253 N N . ASP A 1 165 ? 13.327 2.268 -2.689 1.00 69.19 165 ASP A N 1
ATOM 1254 C CA . 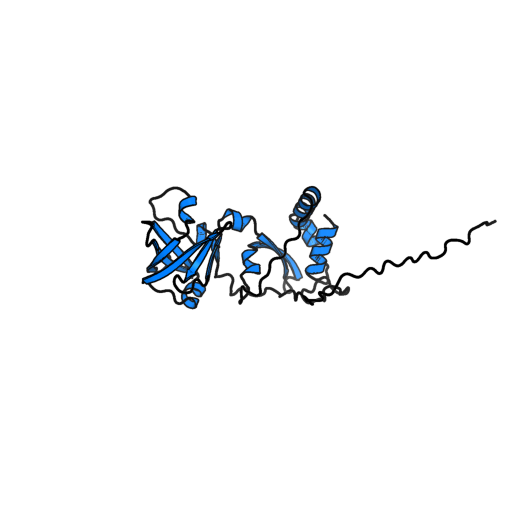ASP A 1 165 ? 12.505 1.133 -2.312 1.00 69.19 165 ASP A CA 1
ATOM 1255 C C . ASP A 1 165 ? 11.419 1.664 -1.373 1.00 69.19 165 ASP A C 1
ATOM 1257 O O . ASP A 1 165 ? 11.710 2.129 -0.270 1.00 69.19 165 ASP A O 1
ATOM 1261 N N . GLN A 1 166 ? 10.172 1.667 -1.840 1.00 62.44 166 GLN A N 1
ATOM 1262 C CA . GLN A 1 166 ? 9.004 2.064 -1.060 1.00 62.44 166 GLN A CA 1
ATOM 1263 C C . GLN A 1 166 ? 8.067 0.865 -0.959 1.00 62.44 166 GLN A C 1
ATOM 1265 O O . GLN A 1 166 ? 7.849 0.185 -1.946 1.00 62.44 166 GLN A O 1
ATOM 1270 N N . GLY A 1 167 ? 7.494 0.570 0.210 1.00 60.47 167 GLY A N 1
ATOM 1271 C CA . GLY A 1 167 ? 6.554 -0.553 0.341 1.00 60.47 167 GLY A CA 1
ATOM 1272 C C . GLY A 1 167 ? 5.447 -0.503 -0.727 1.00 60.47 167 GLY A C 1
ATOM 1273 O O . GLY A 1 167 ? 4.798 0.524 -0.866 1.00 60.47 167 GLY A O 1
ATOM 1274 N N . LEU A 1 168 ? 5.197 -1.600 -1.446 1.00 58.59 168 LEU A N 1
ATOM 1275 C CA . LEU A 1 168 ? 4.206 -1.814 -2.518 1.00 58.59 168 LEU A CA 1
ATOM 1276 C C . LEU A 1 168 ? 2.787 -1.449 -2.080 1.00 58.59 168 LEU A C 1
ATOM 1278 O O . LEU A 1 168 ? 1.984 -0.970 -2.875 1.00 58.59 168 LEU A O 1
ATOM 1282 N N . ALA A 1 169 ? 2.476 -1.618 -0.794 1.00 53.22 169 ALA A N 1
ATOM 1283 C CA . ALA A 1 169 ? 1.217 -1.144 -0.228 1.00 53.22 169 ALA A CA 1
ATOM 1284 C C . ALA A 1 169 ? 1.067 0.393 -0.338 1.00 53.22 169 ALA A C 1
ATOM 1286 O O . ALA A 1 169 ? -0.053 0.888 -0.434 1.00 53.22 169 ALA A O 1
ATOM 1287 N N . GLY A 1 170 ? 2.199 1.112 -0.359 1.00 53.62 170 GLY A N 1
ATOM 1288 C CA . GLY A 1 170 ? 2.422 2.498 -0.798 1.00 53.62 170 GLY A CA 1
ATOM 1289 C C . GLY A 1 170 ? 1.609 2.877 -2.008 1.00 53.62 170 GLY A C 1
ATOM 1290 O O . GLY A 1 170 ? 0.702 3.704 -1.944 1.00 53.62 170 GLY A O 1
ATOM 1291 N N . ASP A 1 171 ? 1.960 2.189 -3.082 1.00 56.59 171 ASP A N 1
ATOM 1292 C CA . ASP A 1 171 ? 1.514 2.477 -4.431 1.00 56.59 171 ASP A CA 1
ATOM 1293 C C . ASP A 1 171 ? 0.146 1.867 -4.724 1.00 56.59 171 ASP A C 1
ATOM 1295 O O . ASP A 1 171 ? -0.693 2.503 -5.354 1.00 56.59 171 ASP A O 1
ATOM 1299 N N . VAL A 1 172 ? -0.117 0.652 -4.235 1.00 54.56 172 VAL A N 1
ATOM 1300 C CA . VAL A 1 172 ? -1.378 -0.055 -4.510 1.00 54.56 172 VAL A CA 1
ATOM 1301 C C . VAL A 1 172 ? -2.544 0.559 -3.727 1.00 54.56 172 VAL A C 1
ATOM 1303 O O . VAL A 1 172 ? -3.630 0.739 -4.279 1.00 54.56 172 VAL A O 1
ATOM 1306 N N . MET A 1 173 ? -2.339 0.888 -2.444 1.00 49.97 173 MET A N 1
ATOM 1307 C CA . MET A 1 173 ? -3.405 1.406 -1.570 1.00 49.97 173 MET A CA 1
ATOM 1308 C C . MET A 1 173 ? -3.396 2.930 -1.413 1.00 49.97 173 MET A C 1
ATOM 1310 O O . MET A 1 173 ? -4.277 3.467 -0.752 1.00 49.97 173 MET A O 1
ATOM 1314 N N . GLY A 1 174 ? -2.442 3.637 -2.026 1.00 48.50 174 GLY A N 1
ATOM 1315 C CA . GLY A 1 174 ? -2.456 5.101 -2.147 1.00 48.50 174 GLY A CA 1
ATOM 1316 C C . GLY A 1 174 ? -3.465 5.628 -3.175 1.00 48.50 174 GLY A C 1
ATOM 1317 O O . GLY A 1 174 ? -3.456 6.817 -3.484 1.00 48.50 174 GLY A O 1
ATOM 1318 N N . THR A 1 175 ? -4.311 4.756 -3.731 1.00 50.06 175 THR A N 1
ATOM 1319 C CA . THR A 1 175 ? -5.415 5.155 -4.601 1.00 50.06 175 THR A CA 1
ATOM 1320 C C . THR A 1 175 ? -6.597 5.605 -3.741 1.00 50.06 175 THR A C 1
ATOM 1322 O O . THR A 1 175 ? -7.053 4.878 -2.860 1.00 50.06 175 THR A O 1
ATOM 1325 N N . GLU A 1 176 ? -7.128 6.801 -4.017 1.00 42.31 176 GLU A N 1
ATOM 1326 C CA . GLU A 1 176 ? -8.305 7.394 -3.346 1.00 42.31 176 GLU A CA 1
ATOM 1327 C C . GLU A 1 176 ? -9.533 6.458 -3.325 1.00 42.31 176 GLU A C 1
ATOM 1329 O O . GLU A 1 176 ? -10.449 6.593 -2.508 1.00 42.31 176 GLU A O 1
ATOM 1334 N N . ASN A 1 177 ? -9.534 5.471 -4.224 1.00 49.31 177 ASN A N 1
ATOM 1335 C CA . ASN A 1 177 ? -10.541 4.444 -4.354 1.00 49.31 177 ASN A CA 1
ATOM 1336 C C . ASN A 1 177 ? -9.882 3.068 -4.547 1.00 49.31 177 ASN A C 1
ATOM 1338 O O . ASN A 1 177 ? -9.511 2.696 -5.658 1.00 49.31 177 ASN A O 1
ATOM 1342 N N . GLY A 1 178 ? -9.831 2.272 -3.476 1.00 50.56 178 GLY A N 1
ATOM 1343 C CA . GLY A 1 178 ? -9.265 0.917 -3.494 1.00 50.56 178 GLY A CA 1
ATOM 1344 C C . GLY A 1 178 ? -9.957 -0.073 -4.445 1.00 50.56 178 GLY A C 1
ATOM 1345 O O . GLY A 1 178 ? -9.429 -1.156 -4.662 1.00 50.56 178 GLY A O 1
ATOM 1346 N N . SER A 1 179 ? -11.104 0.280 -5.043 1.00 55.41 179 SER A N 1
ATOM 1347 C CA . SER A 1 179 ? -11.711 -0.509 -6.131 1.00 55.41 179 SER A CA 1
ATOM 1348 C C . SER A 1 179 ? -11.067 -0.278 -7.505 1.00 55.41 179 SER A C 1
ATOM 1350 O O . SER A 1 179 ? -11.333 -1.042 -8.430 1.00 55.41 179 SER A O 1
ATOM 1352 N N . LEU A 1 180 ? -10.222 0.750 -7.647 1.00 52.84 180 LEU A N 1
ATOM 1353 C CA . LEU A 1 180 ? -9.500 1.069 -8.884 1.00 52.84 180 LEU A CA 1
ATOM 1354 C C . LEU A 1 180 ? -8.090 0.466 -8.921 1.00 52.84 180 LEU A C 1
ATOM 1356 O O . LEU A 1 180 ? -7.528 0.294 -10.000 1.00 52.84 180 LEU A O 1
ATOM 1360 N N . GLY A 1 181 ? -7.513 0.141 -7.762 1.00 57.38 181 GLY A N 1
ATOM 1361 C CA . GLY A 1 181 ? -6.201 -0.491 -7.672 1.00 57.38 181 GLY A CA 1
ATOM 1362 C C . GLY A 1 181 ? -6.280 -1.983 -7.986 1.00 57.38 181 GLY A C 1
ATOM 1363 O O . GLY A 1 181 ? -6.970 -2.733 -7.299 1.00 57.38 181 GLY A O 1
ATOM 1364 N N . TYR A 1 182 ? -5.540 -2.438 -8.995 1.00 58.81 182 TYR A N 1
ATOM 1365 C CA . TYR A 1 182 ? -5.359 -3.861 -9.274 1.00 58.81 182 TYR A CA 1
ATOM 1366 C C . TYR A 1 182 ? -3.869 -4.207 -9.319 1.00 58.81 182 TYR A C 1
ATOM 1368 O O . TYR A 1 182 ? -3.064 -3.489 -9.907 1.00 58.81 182 TYR A O 1
ATOM 1376 N N . ILE A 1 183 ? -3.499 -5.332 -8.705 1.00 65.62 183 ILE A N 1
ATOM 1377 C CA . ILE A 1 183 ? -2.154 -5.905 -8.817 1.00 65.62 183 ILE A CA 1
ATOM 1378 C C . ILE A 1 183 ? -2.225 -7.041 -9.831 1.00 65.62 183 ILE A C 1
ATOM 1380 O O . ILE A 1 183 ? -3.002 -7.980 -9.655 1.00 65.62 183 ILE A O 1
ATOM 1384 N N . GLN A 1 184 ? -1.390 -6.987 -10.867 1.00 66.75 184 GLN A N 1
ATOM 1385 C CA . GLN A 1 184 ? -1.164 -8.130 -11.749 1.00 66.75 184 GLN A CA 1
ATOM 1386 C C . GLN A 1 184 ? 0.214 -8.724 -11.486 1.00 66.75 184 GLN A C 1
ATOM 1388 O O . GLN A 1 184 ? 1.216 -8.014 -11.455 1.00 66.75 184 GLN A O 1
ATOM 1393 N N . GLY A 1 185 ? 0.255 -10.040 -11.284 1.00 77.31 185 GLY A N 1
ATOM 1394 C CA . GLY A 1 185 ? 1.489 -10.783 -11.061 1.00 77.31 185 GLY A CA 1
ATOM 1395 C C . GLY A 1 185 ? 1.843 -11.641 -12.269 1.00 77.31 185 GLY A C 1
ATOM 1396 O O . GLY A 1 185 ? 1.017 -12.421 -12.742 1.00 77.31 185 GLY A O 1
ATOM 1397 N N . VAL A 1 186 ? 3.091 -11.550 -12.723 1.00 79.56 186 VAL A N 1
ATOM 1398 C CA . VAL A 1 186 ? 3.656 -12.433 -13.751 1.00 79.56 186 VAL A CA 1
ATOM 1399 C C . VAL A 1 186 ? 4.577 -13.442 -13.072 1.00 79.56 186 VAL A C 1
ATOM 1401 O O . VAL A 1 186 ? 5.464 -13.068 -12.307 1.00 79.56 186 VAL A O 1
ATOM 1404 N N . ARG A 1 187 ? 4.365 -14.738 -13.326 1.00 82.38 187 ARG A N 1
ATOM 1405 C CA . ARG A 1 187 ? 5.216 -15.806 -12.781 1.00 82.38 187 ARG A CA 1
ATOM 1406 C C . ARG A 1 187 ? 6.315 -16.174 -13.766 1.00 82.38 187 ARG A C 1
ATOM 1408 O O . ARG A 1 187 ? 6.045 -16.407 -14.941 1.00 82.38 187 ARG A O 1
ATOM 1415 N N . PHE A 1 188 ? 7.527 -16.328 -13.246 1.00 82.31 188 PHE A N 1
ATOM 1416 C CA . PHE A 1 188 ? 8.692 -16.766 -14.006 1.00 82.31 188 PHE A CA 1
ATOM 1417 C C . PHE A 1 188 ? 9.178 -18.139 -13.512 1.00 82.31 188 PHE A C 1
ATOM 1419 O O . PHE A 1 188 ? 9.046 -18.441 -12.323 1.00 82.31 188 PHE A O 1
ATOM 1426 N N . PRO A 1 189 ? 9.765 -18.981 -14.385 1.00 91.44 189 PRO A N 1
ATOM 1427 C CA . PRO A 1 189 ? 10.493 -20.172 -13.951 1.00 91.44 189 PRO A CA 1
ATOM 1428 C C . PRO A 1 189 ? 11.607 -19.801 -12.965 1.00 91.44 189 PRO A C 1
ATOM 1430 O O . PRO A 1 189 ? 12.250 -18.769 -13.143 1.00 91.44 189 PRO A O 1
ATOM 1433 N N . ALA A 1 190 ? 11.887 -20.654 -11.974 1.00 81.81 190 ALA A N 1
ATOM 1434 C CA . ALA A 1 190 ? 12.803 -20.335 -10.869 1.00 81.81 190 ALA A CA 1
ATOM 1435 C C . ALA A 1 190 ? 14.168 -19.779 -11.328 1.00 81.81 190 ALA A C 1
ATOM 1437 O O . ALA A 1 190 ? 14.648 -18.788 -10.787 1.00 81.81 190 ALA A O 1
ATOM 1438 N N . GLY A 1 191 ? 14.760 -20.357 -12.381 1.00 87.25 191 GLY A N 1
ATOM 1439 C CA . GLY A 1 191 ? 16.031 -19.875 -12.931 1.00 87.25 191 GLY A CA 1
ATOM 1440 C C . GLY A 1 191 ? 15.957 -18.475 -13.554 1.00 87.25 191 GLY A C 1
ATOM 1441 O O . GLY A 1 191 ? 16.894 -17.698 -13.405 1.00 87.25 191 GLY A O 1
ATOM 1442 N N . ALA A 1 192 ? 14.851 -18.132 -14.221 1.00 87.81 192 ALA A N 1
ATOM 1443 C CA . ALA A 1 192 ? 14.634 -16.796 -14.781 1.00 87.81 192 ALA A CA 1
ATOM 1444 C C . ALA A 1 192 ? 14.285 -15.782 -13.681 1.00 87.81 192 ALA A C 1
ATOM 1446 O O . ALA A 1 192 ? 14.802 -14.670 -13.686 1.00 87.81 192 ALA A O 1
ATOM 1447 N N . ALA A 1 193 ? 13.485 -16.195 -12.693 1.00 86.25 193 ALA A N 1
ATOM 1448 C CA . ALA A 1 193 ? 13.146 -15.373 -11.534 1.00 86.25 193 ALA A CA 1
ATOM 1449 C C . ALA A 1 193 ? 14.397 -14.954 -10.744 1.00 86.25 193 ALA A C 1
ATOM 1451 O O . ALA A 1 193 ? 14.526 -13.790 -10.379 1.00 86.25 193 ALA A O 1
ATOM 1452 N N . GLN A 1 194 ? 15.349 -15.871 -10.532 1.00 85.62 194 GLN A N 1
ATOM 1453 C CA . GLN A 1 194 ? 16.597 -15.578 -9.817 1.00 85.62 194 GLN A CA 1
ATOM 1454 C C . GLN A 1 194 ? 17.449 -14.531 -10.548 1.00 85.62 194 GLN A C 1
ATOM 1456 O O . GLN A 1 194 ? 17.985 -13.614 -9.920 1.00 85.62 194 GLN A O 1
ATOM 1461 N N . LYS A 1 195 ? 17.581 -14.660 -11.874 1.00 89.06 195 LYS A N 1
ATOM 1462 C CA . LYS A 1 195 ? 18.346 -13.710 -12.688 1.00 89.06 195 LYS A CA 1
ATOM 1463 C C . LYS A 1 195 ? 17.685 -12.341 -12.715 1.00 89.06 195 LYS A C 1
ATOM 1465 O O . LYS A 1 195 ? 18.355 -11.346 -12.462 1.00 89.06 195 LYS A O 1
ATOM 1470 N N . LEU A 1 196 ? 16.367 -12.312 -12.914 1.00 89.12 196 LEU A N 1
ATOM 1471 C CA . LEU A 1 196 ? 15.584 -11.084 -12.881 1.00 89.12 196 LEU A CA 1
ATOM 1472 C C . LEU A 1 196 ? 15.675 -10.395 -11.523 1.00 89.12 196 LEU A C 1
ATOM 1474 O O . LEU A 1 196 ? 15.922 -9.198 -11.468 1.00 89.12 196 LEU A O 1
ATOM 1478 N N . SER A 1 197 ? 15.545 -11.148 -10.431 1.00 86.56 197 SER A N 1
ATOM 1479 C CA . SER A 1 197 ? 15.722 -10.619 -9.080 1.00 86.56 197 SER A CA 1
ATOM 1480 C C . SER A 1 197 ? 17.117 -10.018 -8.900 1.00 86.56 197 SER A C 1
ATOM 1482 O O . SER A 1 197 ? 17.235 -8.891 -8.435 1.00 86.56 197 SER A O 1
ATOM 1484 N N . SER A 1 198 ? 18.169 -10.710 -9.346 1.00 88.88 198 SER A N 1
ATOM 1485 C CA . SER A 1 198 ? 19.546 -10.206 -9.248 1.00 88.88 198 SER A CA 1
ATOM 1486 C C . SER A 1 198 ? 19.752 -8.923 -10.065 1.00 88.88 198 SER A C 1
ATOM 1488 O O . SER A 1 198 ? 20.357 -7.977 -9.569 1.00 88.88 198 SER A O 1
ATOM 1490 N N . ALA A 1 199 ? 19.217 -8.866 -11.289 1.00 90.00 199 ALA A N 1
ATOM 1491 C CA . ALA A 1 199 ? 19.300 -7.695 -12.160 1.00 90.00 199 ALA A CA 1
ATOM 1492 C C . ALA A 1 199 ? 18.503 -6.501 -11.606 1.00 90.00 199 ALA A C 1
ATOM 1494 O O . ALA A 1 199 ? 19.010 -5.383 -11.570 1.00 90.00 199 ALA A O 1
ATOM 1495 N N . ALA A 1 200 ? 17.280 -6.738 -11.126 1.00 85.56 200 ALA A N 1
ATOM 1496 C CA . ALA A 1 200 ? 16.424 -5.708 -10.541 1.00 85.56 200 ALA A CA 1
ATOM 1497 C C . ALA A 1 200 ? 16.969 -5.173 -9.208 1.00 85.56 200 ALA A C 1
ATOM 1499 O O . ALA A 1 200 ? 16.800 -3.991 -8.887 1.00 85.56 200 ALA A O 1
ATOM 1500 N N . LEU A 1 201 ? 17.646 -6.028 -8.435 1.00 86.00 201 LEU A N 1
ATOM 1501 C CA . LEU A 1 201 ? 18.262 -5.641 -7.172 1.00 86.00 201 LEU A CA 1
ATOM 1502 C C . LEU A 1 201 ? 19.594 -4.885 -7.352 1.00 86.00 201 LEU A C 1
ATOM 1504 O O . LEU A 1 201 ? 19.979 -4.140 -6.449 1.00 86.00 201 LEU A O 1
ATOM 1508 N N . ASP A 1 202 ? 20.245 -4.973 -8.516 1.00 90.38 202 ASP A N 1
ATOM 1509 C CA . ASP A 1 202 ? 21.448 -4.200 -8.846 1.00 90.38 202 ASP A CA 1
ATOM 1510 C C . ASP A 1 202 ? 21.100 -2.759 -9.264 1.00 90.38 202 ASP A C 1
ATOM 1512 O O . ASP A 1 202 ? 20.795 -2.461 -10.422 1.00 90.38 202 ASP A O 1
ATOM 1516 N N . SER A 1 203 ? 21.214 -1.821 -8.319 1.00 88.56 203 SER A N 1
ATOM 1517 C CA . SER A 1 203 ? 20.951 -0.398 -8.567 1.00 88.56 203 SER A CA 1
ATOM 1518 C C . SER A 1 203 ? 21.837 0.207 -9.660 1.00 88.56 203 SER A C 1
ATOM 1520 O O . SER A 1 203 ? 21.413 1.146 -10.333 1.00 88.56 203 SER A O 1
ATOM 1522 N N . ARG A 1 204 ? 23.064 -0.296 -9.865 1.00 89.31 204 ARG A N 1
ATOM 1523 C CA . ARG A 1 204 ? 23.955 0.225 -10.914 1.00 89.31 204 ARG A CA 1
ATOM 1524 C C . ARG A 1 204 ? 23.473 -0.212 -12.284 1.00 89.31 204 ARG A C 1
ATOM 1526 O O . ARG A 1 204 ? 23.475 0.603 -13.201 1.00 89.31 204 ARG A O 1
ATOM 1533 N N . LEU A 1 205 ? 23.078 -1.475 -12.427 1.00 90.56 205 LEU A N 1
ATOM 1534 C CA . LEU A 1 205 ? 22.487 -1.971 -13.666 1.00 90.56 205 LEU A CA 1
ATOM 1535 C C . LEU A 1 205 ? 21.188 -1.220 -13.974 1.00 90.56 205 LEU A C 1
ATOM 1537 O O . LEU A 1 205 ? 21.049 -0.664 -15.058 1.00 90.56 205 LEU A O 1
ATOM 1541 N N . ALA A 1 206 ? 20.295 -1.127 -12.991 1.00 87.25 206 ALA A N 1
ATOM 1542 C CA . ALA A 1 206 ? 18.999 -0.476 -13.117 1.00 87.25 206 ALA A CA 1
ATOM 1543 C C . ALA A 1 206 ? 19.112 1.007 -13.536 1.00 87.25 206 ALA A C 1
ATOM 1545 O O . ALA A 1 206 ? 18.420 1.446 -14.455 1.00 87.25 206 ALA A O 1
ATOM 1546 N N . LEU A 1 207 ? 20.039 1.770 -12.939 1.00 87.56 207 LEU A N 1
ATOM 1547 C CA . LEU A 1 207 ? 20.295 3.165 -13.328 1.00 87.56 207 LEU A CA 1
ATOM 1548 C C . LEU A 1 207 ? 20.974 3.298 -14.700 1.00 87.56 207 LEU A C 1
ATOM 1550 O O . LEU A 1 207 ? 20.754 4.292 -15.383 1.00 87.56 207 LEU A O 1
ATOM 1554 N N . ARG A 1 208 ? 21.781 2.317 -15.130 1.00 89.31 208 ARG A N 1
ATOM 1555 C CA . ARG A 1 208 ? 22.420 2.332 -16.462 1.00 89.31 208 ARG A CA 1
ATOM 1556 C C . ARG A 1 208 ? 21.437 2.129 -17.612 1.00 89.31 208 ARG A C 1
ATOM 1558 O O . ARG A 1 208 ? 21.759 2.527 -18.725 1.00 89.31 208 ARG A O 1
ATOM 1565 N N . LEU A 1 209 ? 20.300 1.487 -17.355 1.00 89.31 209 LEU A N 1
ATOM 1566 C CA . LEU A 1 209 ? 19.237 1.287 -18.344 1.00 89.31 209 LEU A CA 1
ATOM 1567 C C . LEU A 1 209 ? 18.363 2.526 -18.534 1.00 89.31 209 LEU A C 1
ATOM 1569 O O . LEU A 1 209 ? 17.554 2.573 -19.454 1.00 89.31 209 LEU A O 1
ATOM 1573 N N . LEU A 1 210 ? 18.492 3.527 -17.664 1.00 87.12 210 LEU A N 1
ATOM 1574 C CA . LEU A 1 210 ? 17.724 4.744 -17.814 1.00 87.12 210 LEU A CA 1
ATOM 1575 C C . LEU A 1 210 ? 18.322 5.622 -18.916 1.00 87.12 210 LEU A C 1
ATOM 1577 O O . LEU A 1 210 ? 19.480 6.039 -18.843 1.00 87.12 210 LEU A O 1
ATOM 1581 N N . ALA A 1 211 ? 17.508 5.910 -19.926 1.00 83.62 211 ALA A N 1
ATOM 1582 C CA . ALA A 1 211 ? 17.863 6.801 -21.014 1.00 83.62 211 ALA A CA 1
ATOM 1583 C C . ALA A 1 211 ? 18.008 8.250 -20.527 1.00 83.62 211 ALA A C 1
ATOM 1585 O O . ALA A 1 211 ? 17.374 8.676 -19.561 1.00 83.62 211 ALA A O 1
ATOM 1586 N N . THR A 1 212 ? 18.816 9.031 -21.245 1.00 80.06 212 THR A N 1
ATOM 1587 C CA . THR A 1 212 ? 18.976 10.471 -20.996 1.00 80.06 212 THR A CA 1
ATOM 1588 C C . THR A 1 212 ? 17.682 11.249 -21.235 1.00 80.06 212 THR A C 1
ATOM 1590 O O . THR A 1 212 ? 17.401 12.194 -20.504 1.00 80.06 212 THR A O 1
ATOM 1593 N N . ASP A 1 213 ? 16.879 10.819 -22.210 1.00 82.06 213 ASP A N 1
ATOM 1594 C CA . ASP A 1 213 ? 15.605 11.438 -22.584 1.00 82.06 213 ASP A CA 1
ATOM 1595 C C . ASP A 1 213 ? 14.430 10.619 -22.029 1.00 82.06 213 ASP A C 1
ATOM 1597 O O . ASP A 1 213 ? 13.719 9.901 -22.738 1.00 82.06 213 ASP A O 1
ATOM 1601 N N . TYR A 1 214 ? 14.267 10.680 -20.706 1.00 82.69 214 TYR A N 1
ATOM 1602 C CA . TYR A 1 214 ? 13.163 10.031 -20.003 1.00 82.69 214 TYR A CA 1
ATOM 1603 C C . TYR A 1 214 ? 11.952 10.959 -19.869 1.00 82.69 214 TYR A C 1
ATOM 1605 O O . TYR A 1 214 ? 12.059 12.110 -19.435 1.00 82.69 214 TYR A O 1
ATOM 1613 N N . SER A 1 215 ? 10.763 10.423 -20.141 1.00 81.62 215 SER A N 1
ATOM 1614 C CA . SER A 1 215 ? 9.492 11.088 -19.867 1.00 81.62 215 SER A CA 1
ATOM 1615 C C . SER A 1 215 ? 8.465 10.091 -19.345 1.00 81.62 215 SER A C 1
ATOM 1617 O O . SER A 1 215 ? 8.018 9.197 -20.062 1.00 81.62 215 SER A O 1
ATOM 1619 N N . ALA A 1 216 ? 8.014 10.299 -18.105 1.00 75.81 216 ALA A N 1
ATOM 1620 C CA . ALA A 1 216 ? 6.962 9.487 -17.487 1.00 75.81 216 ALA A CA 1
ATOM 1621 C C . ALA A 1 216 ? 5.629 9.531 -18.262 1.00 75.81 216 ALA A C 1
ATOM 1623 O O . ALA A 1 216 ? 4.825 8.613 -18.145 1.00 75.81 216 ALA A O 1
ATOM 1624 N N . ASN A 1 217 ? 5.417 10.571 -19.076 1.00 79.50 217 ASN A N 1
ATOM 1625 C CA . ASN A 1 217 ? 4.205 10.767 -19.874 1.00 79.50 217 ASN A CA 1
ATOM 1626 C C . ASN A 1 217 ? 4.365 10.323 -21.340 1.00 79.50 217 ASN A C 1
ATOM 1628 O O . ASN A 1 217 ? 3.467 10.565 -22.145 1.00 79.50 217 ASN A O 1
ATOM 1632 N N . ALA A 1 218 ? 5.505 9.736 -21.727 1.00 84.19 218 ALA A N 1
ATOM 1633 C CA . ALA A 1 218 ? 5.681 9.242 -23.090 1.00 84.19 218 ALA A CA 1
ATOM 1634 C C . ALA A 1 218 ? 4.790 8.020 -23.359 1.00 84.19 218 ALA A C 1
ATOM 1636 O O . ALA A 1 218 ? 4.619 7.153 -22.500 1.00 84.19 218 ALA A O 1
ATOM 1637 N N . CYS A 1 219 ? 4.243 7.934 -24.574 1.00 81.00 219 CYS A N 1
ATOM 1638 C CA . CYS A 1 219 ? 3.390 6.825 -25.001 1.00 81.00 219 CYS A CA 1
ATOM 1639 C C . CYS A 1 219 ? 4.105 5.472 -24.843 1.00 81.00 219 CYS A C 1
ATOM 1641 O O . CYS A 1 219 ? 5.291 5.369 -25.141 1.00 81.00 219 CYS A O 1
ATOM 1643 N N . ALA A 1 220 ? 3.373 4.417 -24.462 1.00 71.06 220 ALA A N 1
ATOM 1644 C CA . ALA A 1 220 ? 3.911 3.072 -24.194 1.00 71.06 220 ALA A CA 1
ATOM 1645 C C . ALA A 1 220 ? 4.738 2.446 -25.343 1.00 71.06 220 ALA A C 1
ATOM 1647 O O . ALA A 1 220 ? 5.519 1.535 -25.096 1.00 71.06 220 ALA A O 1
ATOM 1648 N N . PHE A 1 221 ? 4.586 2.946 -26.573 1.00 77.19 221 PHE A N 1
ATOM 1649 C CA . PHE A 1 221 ? 5.311 2.498 -27.770 1.00 77.19 221 PHE A CA 1
ATOM 1650 C C . PHE A 1 221 ? 6.019 3.644 -28.513 1.00 77.19 221 PHE A C 1
ATOM 1652 O O . PHE A 1 221 ? 6.416 3.484 -29.667 1.00 77.19 221 PHE A O 1
ATOM 1659 N N . GLY A 1 222 ? 6.115 4.824 -27.894 1.00 81.06 222 GLY A N 1
ATOM 1660 C CA . GLY A 1 222 ? 6.863 5.944 -28.458 1.00 81.06 222 GLY A CA 1
ATOM 1661 C C . GLY A 1 222 ? 8.360 5.645 -28.436 1.00 81.06 222 GLY A C 1
ATOM 1662 O O . GLY A 1 222 ? 8.858 5.080 -27.472 1.00 81.06 222 GLY A O 1
ATOM 1663 N N . LEU A 1 223 ? 9.075 6.024 -29.495 1.00 84.88 223 LEU A N 1
ATOM 1664 C CA . LEU A 1 223 ? 10.522 5.792 -29.605 1.00 84.88 223 LEU A CA 1
ATOM 1665 C C . LEU A 1 223 ? 11.355 7.036 -29.271 1.00 84.88 223 LEU A C 1
ATOM 1667 O O . LEU A 1 223 ? 12.576 6.948 -29.199 1.00 84.88 223 LEU A O 1
ATOM 1671 N N . ASP A 1 224 ? 10.700 8.182 -29.075 1.00 87.19 224 ASP A N 1
ATOM 1672 C CA . ASP A 1 224 ? 11.375 9.467 -28.870 1.00 87.19 224 ASP A CA 1
ATOM 1673 C C . ASP A 1 224 ? 11.882 9.648 -27.435 1.00 87.19 224 ASP A C 1
ATOM 1675 O O . ASP A 1 224 ? 12.863 10.346 -27.214 1.00 87.19 224 ASP A O 1
ATOM 1679 N N . ASN A 1 225 ? 11.194 9.055 -26.455 1.00 86.38 225 ASN A N 1
ATOM 1680 C CA . ASN A 1 225 ? 11.549 9.140 -25.041 1.00 86.38 225 ASN A CA 1
ATOM 1681 C C . ASN A 1 225 ? 11.280 7.796 -24.369 1.00 86.38 225 ASN A C 1
ATOM 1683 O O . ASN A 1 225 ? 10.256 7.163 -24.635 1.00 86.38 225 ASN A O 1
ATOM 1687 N N . GLN A 1 226 ? 12.146 7.405 -23.438 1.00 87.38 226 GLN A N 1
ATOM 1688 C CA . GLN A 1 226 ? 11.902 6.236 -22.598 1.00 87.38 226 GLN A CA 1
ATOM 1689 C C . GLN A 1 226 ? 10.853 6.579 -21.527 1.00 87.38 226 GLN A C 1
ATOM 1691 O O . GLN A 1 226 ? 10.901 7.652 -20.923 1.00 87.38 226 GLN A O 1
ATOM 1696 N N . ASN A 1 227 ? 9.922 5.662 -21.259 1.00 85.44 227 ASN A N 1
ATOM 1697 C CA . ASN A 1 227 ? 9.016 5.724 -20.107 1.00 85.44 227 ASN A CA 1
ATOM 1698 C C . ASN A 1 227 ? 9.273 4.556 -19.142 1.00 85.44 227 ASN A C 1
ATOM 1700 O O . ASN A 1 227 ? 10.094 3.674 -19.402 1.00 85.44 227 ASN A O 1
ATOM 1704 N N . CYS A 1 228 ? 8.553 4.543 -18.020 1.00 80.94 228 CYS A N 1
ATOM 1705 C CA . CYS A 1 228 ? 8.692 3.511 -16.995 1.00 80.94 228 CYS A CA 1
ATOM 1706 C C . CYS A 1 228 ? 8.425 2.091 -17.522 1.00 80.94 228 CYS A C 1
ATOM 1708 O O . CYS A 1 228 ? 9.144 1.167 -17.152 1.00 80.94 228 CYS A O 1
ATOM 1710 N N . ASN A 1 229 ? 7.452 1.911 -18.421 1.00 84.12 229 ASN A N 1
ATOM 1711 C CA . ASN A 1 229 ? 7.122 0.598 -18.984 1.00 84.12 229 ASN A CA 1
ATOM 1712 C C . ASN A 1 229 ? 8.275 0.064 -19.840 1.00 84.12 229 ASN A C 1
ATOM 1714 O O . ASN A 1 229 ? 8.656 -1.099 -19.718 1.00 84.12 229 ASN A O 1
ATOM 1718 N N . GLN A 1 230 ? 8.862 0.919 -20.676 1.00 87.19 230 GLN A N 1
ATOM 1719 C CA . GLN A 1 230 ? 9.991 0.543 -21.514 1.00 87.19 230 GLN A CA 1
ATOM 1720 C C . GLN A 1 230 ? 11.244 0.242 -20.688 1.00 87.19 230 GLN A C 1
ATOM 1722 O O . GLN A 1 230 ? 11.899 -0.767 -20.935 1.00 87.19 230 GLN A O 1
ATOM 1727 N N . TRP A 1 231 ? 11.522 1.038 -19.653 1.00 87.75 231 TRP A N 1
ATOM 1728 C CA . TRP A 1 231 ? 12.619 0.764 -18.722 1.00 87.75 231 TRP A CA 1
ATOM 1729 C C . TRP A 1 231 ? 12.467 -0.599 -18.019 1.00 87.75 231 TRP A C 1
ATOM 1731 O O . TRP A 1 231 ? 13.430 -1.362 -17.938 1.00 87.75 231 TRP A O 1
ATOM 1741 N N . VAL A 1 232 ? 11.251 -0.966 -17.586 1.00 86.75 232 VAL A N 1
ATOM 1742 C CA . VAL A 1 232 ? 10.971 -2.304 -17.026 1.00 86.75 232 VAL A CA 1
ATOM 1743 C C . VAL A 1 232 ? 11.223 -3.406 -18.059 1.00 86.75 232 VAL A C 1
ATOM 1745 O O . VAL A 1 232 ? 11.810 -4.435 -17.725 1.00 86.75 232 VAL A O 1
ATOM 1748 N N . MET A 1 233 ? 10.818 -3.205 -19.316 1.00 88.62 233 MET A N 1
ATOM 1749 C CA . MET A 1 233 ? 11.062 -4.182 -20.384 1.00 88.62 233 MET A CA 1
ATOM 1750 C C . MET A 1 233 ? 12.550 -4.345 -20.705 1.00 88.62 233 MET A C 1
ATOM 1752 O O . MET A 1 233 ? 12.998 -5.462 -20.952 1.00 88.62 233 MET A O 1
ATOM 1756 N N . GLU A 1 234 ? 13.330 -3.267 -20.663 1.00 90.50 234 GLU A N 1
ATOM 1757 C CA . GLU A 1 234 ? 14.784 -3.327 -20.821 1.00 90.50 234 GLU A CA 1
ATOM 1758 C C . GL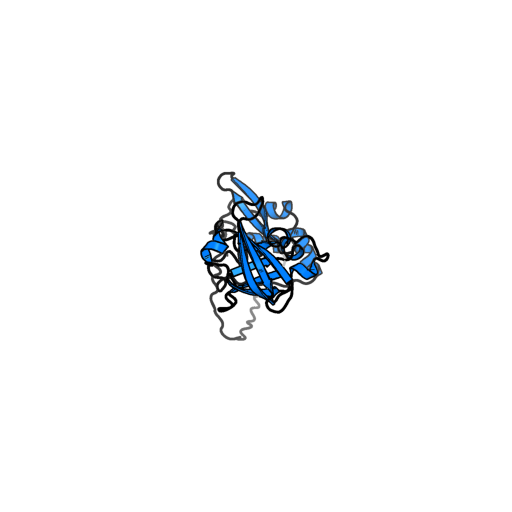U A 1 234 ? 15.448 -4.064 -19.653 1.00 90.50 234 GLU A C 1
ATOM 1760 O O . GLU A 1 234 ? 16.315 -4.907 -19.882 1.00 90.50 234 GLU A O 1
ATOM 1765 N N . LEU A 1 235 ? 14.990 -3.833 -18.418 1.00 88.94 235 LEU A N 1
ATOM 1766 C CA . LEU A 1 235 ? 15.451 -4.564 -17.235 1.00 88.94 235 LEU A CA 1
ATOM 1767 C C . LEU A 1 235 ? 15.143 -6.065 -17.331 1.00 88.94 235 LEU A C 1
ATOM 1769 O O . LEU A 1 235 ? 15.997 -6.895 -17.024 1.00 88.94 235 LEU A O 1
ATOM 1773 N N . LEU A 1 236 ? 13.944 -6.416 -17.805 1.00 89.75 236 LEU A N 1
ATOM 1774 C CA . LEU A 1 236 ? 13.556 -7.801 -18.080 1.00 89.75 236 LEU A CA 1
ATOM 1775 C C . LEU A 1 236 ? 14.415 -8.433 -19.181 1.00 89.75 236 LEU A C 1
ATOM 1777 O O . LEU A 1 236 ? 14.725 -9.617 -19.101 1.00 89.75 236 LEU A O 1
ATOM 1781 N N . ALA A 1 237 ? 14.793 -7.665 -20.204 1.00 91.50 237 ALA A N 1
ATOM 1782 C CA . ALA A 1 237 ? 15.573 -8.160 -21.334 1.00 91.50 237 ALA A CA 1
ATOM 1783 C C . ALA A 1 237 ? 17.049 -8.426 -20.993 1.00 91.50 237 ALA A C 1
ATOM 1785 O O . ALA A 1 237 ? 17.676 -9.257 -21.651 1.00 91.50 237 ALA A O 1
ATOM 1786 N N . VAL A 1 238 ? 17.614 -7.734 -19.995 1.00 91.94 238 VAL A N 1
ATOM 1787 C CA . VAL A 1 238 ? 19.014 -7.933 -19.570 1.00 91.94 238 VAL A CA 1
ATOM 1788 C C . VAL A 1 238 ? 19.205 -9.011 -18.497 1.00 91.94 238 VAL A C 1
ATOM 1790 O O . VAL A 1 238 ? 20.349 -9.345 -18.186 1.00 91.94 238 VAL A O 1
ATOM 1793 N N . ALA A 1 239 ? 18.116 -9.539 -17.934 1.00 86.81 239 ALA A N 1
ATOM 1794 C CA . ALA A 1 239 ? 18.115 -10.608 -16.933 1.00 86.81 239 ALA A CA 1
ATOM 1795 C C . ALA A 1 239 ? 18.289 -12.008 -17.555 1.00 86.81 239 ALA A C 1
ATOM 1797 O O . ALA A 1 239 ? 19.113 -12.798 -17.034 1.00 86.81 239 ALA A O 1
#